Protein AF-A0A939WKW1-F1 (afdb_monomer_lite)

Foldseek 3Di:
DPDPPQACFDADPVRHGPGGSVRVVVVVVVVVVVVVVVVVVQQVQLVVLVVLLVLLVVVVVVCVVDPDDDALVNVCVVPVDDSVSNVLSVLLNVVCVVPVVVSSNDGSVRSSVVSVVVVVVPDPDDPDDPDDDDDDDQCQPPDDPDPVVQQVDQQLQNQDDDFWGWDQPLVQQWIWIDGVPDPTTGTDDGDPDDRDPDPVSSVVSVVVSSVVSNVVSVVVSVVVVVVVD

Sequence (229 aa):
MKEDQTLPAVYDAGGVQLLTGKQLKKIKELAEEIICTGEKMQKLMTSTAEKYFAIGAILLEAEKKSTETMTAAKYADLTGLPERMISTAKKIYSRFYSKPEELKRLTLKNAVKLVGKDDAESSGDDGRQPTPIRIAAPTVQEGWPDCAEEFSLPTKSGANLDSYRLHADRKSGNIYLLHKGFGTAFPVASLTVEQPKSPLMESAYSNLMDSVQKDLEGYYAAVEQESYV

Radius of gyration: 24.56 Å; chains: 1; bounding box: 56×48×69 Å

Secondary structure (DSSP, 8-state):
------PPPEE-TTS-EEE-HHHHHHHHHHHHHHHHHHHHHHHHHHHHHHHHHHHHHHHHHHHHH-SS---HHHHHHHH---HHHHHHHHHHHHHHTT-GGGGGG--HHHHHHHHHHHTTSS--------------SS---TT-S-HHHHHHSPPSS----SSEEEEEETTTTEEEEEETT-S--EEEEE--SPPP-SHHHHHHHHHHHHHHHHHHHHHHHHHHHHHT-

pLDDT: mean 70.38, std 15.83, range [27.33, 92.06]

Structure (mmCIF, N/CA/C/O backbone):
data_AF-A0A939WKW1-F1
#
_entry.id   AF-A0A939WKW1-F1
#
loop_
_atom_site.group_PDB
_atom_site.id
_atom_site.type_symbol
_atom_site.label_atom_id
_atom_site.label_alt_id
_atom_site.label_comp_id
_atom_site.label_asym_id
_atom_site.label_entity_id
_atom_site.label_seq_id
_atom_site.pdbx_PDB_ins_code
_atom_site.Cartn_x
_atom_site.Cartn_y
_atom_site.Cartn_z
_atom_site.occupancy
_atom_site.B_iso_or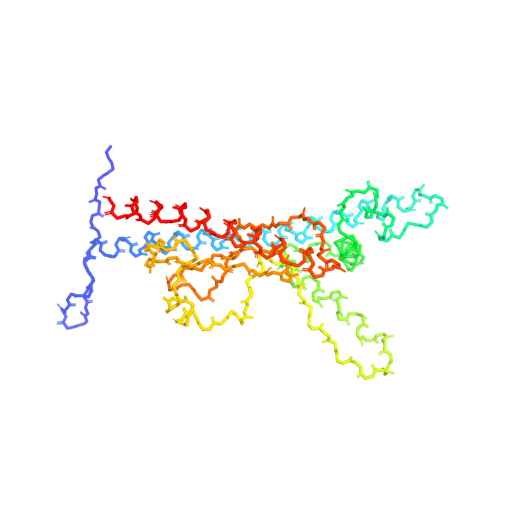_equiv
_atom_site.auth_seq_id
_atom_site.auth_comp_id
_atom_site.auth_asym_id
_atom_site.auth_atom_id
_atom_site.pdbx_PDB_model_num
ATOM 1 N N . MET A 1 1 ? 6.752 -1.064 40.793 1.00 37.03 1 MET A N 1
ATOM 2 C CA . MET A 1 1 ? 5.279 -1.023 40.898 1.00 37.03 1 MET A CA 1
ATOM 3 C C . MET A 1 1 ? 4.854 0.413 40.641 1.00 37.03 1 MET A C 1
ATOM 5 O O . MET A 1 1 ? 5.187 1.261 41.454 1.00 37.03 1 MET A O 1
ATOM 9 N N . LYS A 1 2 ? 4.264 0.723 39.479 1.00 40.75 2 LYS A N 1
ATOM 10 C CA . LYS A 1 2 ? 3.654 2.043 39.250 1.00 40.75 2 LYS A CA 1
ATOM 11 C C . LYS A 1 2 ? 2.226 1.959 39.778 1.00 40.75 2 LYS A C 1
ATOM 13 O O . LYS A 1 2 ? 1.506 1.051 39.377 1.00 40.75 2 LYS A O 1
ATOM 18 N N . GLU A 1 3 ? 1.880 2.828 40.721 1.00 42.03 3 GLU A N 1
ATOM 19 C CA . GLU A 1 3 ? 0.531 2.930 41.276 1.00 42.03 3 GLU A CA 1
ATOM 20 C C . GLU A 1 3 ? -0.487 3.091 40.145 1.00 42.03 3 GLU A C 1
ATOM 22 O O . GLU A 1 3 ? -0.310 3.912 39.241 1.00 42.03 3 GLU A O 1
ATOM 27 N N . ASP A 1 4 ? -1.539 2.278 40.189 1.00 47.78 4 ASP A N 1
ATOM 28 C CA . ASP A 1 4 ? -2.662 2.358 39.268 1.00 47.78 4 ASP A CA 1
ATOM 29 C C . ASP A 1 4 ? -3.476 3.609 39.633 1.00 47.78 4 ASP A C 1
ATOM 31 O O . ASP A 1 4 ? -4.426 3.557 40.411 1.00 47.78 4 ASP A O 1
ATOM 35 N N . GLN A 1 5 ? -3.033 4.775 39.151 1.00 55.47 5 GLN A N 1
ATOM 36 C CA . GLN A 1 5 ? -3.762 6.029 39.316 1.00 55.47 5 GLN A CA 1
ATOM 37 C C . GLN A 1 5 ? -5.074 5.931 38.535 1.00 55.47 5 GLN A C 1
ATOM 39 O O . GLN A 1 5 ? -5.139 6.168 37.327 1.00 55.47 5 GLN A O 1
ATOM 44 N N . THR A 1 6 ? -6.138 5.541 39.230 1.00 65.19 6 THR A N 1
ATOM 45 C CA . THR A 1 6 ? -7.498 5.558 38.702 1.00 65.19 6 THR A CA 1
ATOM 46 C C . THR A 1 6 ? -7.904 6.999 38.426 1.00 65.19 6 THR A C 1
ATOM 48 O O . THR A 1 6 ? -8.041 7.798 39.352 1.00 65.19 6 THR A O 1
ATOM 51 N N . LEU A 1 7 ? -8.091 7.332 37.147 1.00 73.69 7 LEU A N 1
ATOM 52 C CA . LEU A 1 7 ? -8.619 8.634 36.746 1.00 73.69 7 LEU A CA 1
ATOM 53 C C . LEU A 1 7 ? -10.025 8.845 37.334 1.00 73.69 7 LEU A C 1
ATOM 55 O O . LEU A 1 7 ? -10.766 7.873 37.501 1.00 73.69 7 LEU A O 1
ATOM 59 N N . PRO A 1 8 ? -10.424 10.090 37.640 1.00 79.12 8 PRO A N 1
ATOM 60 C CA . PRO A 1 8 ? -11.771 10.366 38.119 1.00 79.12 8 PRO A CA 1
ATOM 61 C C . PRO A 1 8 ? -12.808 10.051 37.034 1.00 79.12 8 PRO A C 1
ATOM 63 O O . PRO A 1 8 ? -12.564 10.242 35.840 1.00 79.12 8 PRO A O 1
ATOM 66 N N . ALA A 1 9 ? -13.970 9.554 37.458 1.00 76.31 9 ALA A N 1
ATOM 67 C CA . ALA A 1 9 ? -15.118 9.378 36.577 1.00 76.31 9 ALA A CA 1
ATOM 68 C C . ALA A 1 9 ? -15.598 10.732 36.027 1.00 76.31 9 ALA A C 1
ATOM 70 O O . ALA A 1 9 ? -15.497 11.757 36.702 1.00 76.31 9 ALA A O 1
ATOM 71 N N . VAL A 1 10 ? -16.121 10.725 34.803 1.00 76.44 10 VAL A N 1
ATOM 72 C CA . VAL A 1 10 ? -16.679 11.914 34.146 1.00 76.44 10 VAL A CA 1
ATOM 73 C C . VAL A 1 10 ? -18.182 11.923 34.358 1.00 76.44 10 VAL A C 1
ATOM 75 O O . VAL A 1 10 ? -18.838 10.911 34.108 1.00 76.44 10 VAL A O 1
ATOM 78 N N . TYR A 1 11 ? -18.712 13.068 34.775 1.00 75.94 11 TYR A N 1
ATOM 79 C CA . TYR A 1 11 ? -20.138 13.301 34.978 1.00 75.94 11 TYR A CA 1
ATOM 80 C C . TYR A 1 11 ? -20.613 14.438 34.075 1.00 75.94 11 TYR A C 1
ATOM 82 O O . TYR A 1 11 ? -19.828 15.325 33.730 1.00 75.94 11 TYR A O 1
ATOM 90 N N . ASP A 1 12 ? -21.881 14.409 33.685 1.00 72.69 12 ASP A N 1
ATO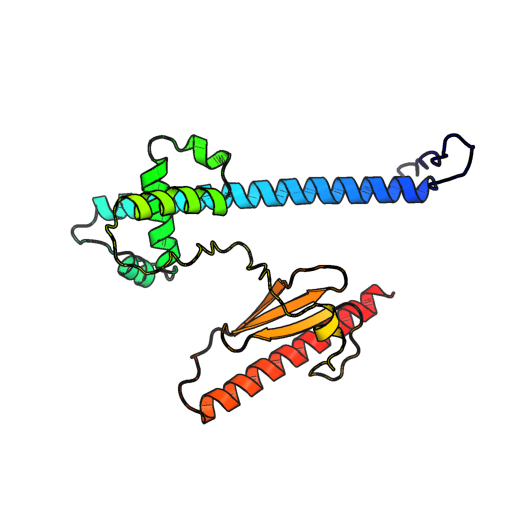M 91 C CA . ASP A 1 12 ? -22.520 15.545 33.028 1.00 72.69 12 ASP A CA 1
ATOM 92 C C . ASP A 1 12 ? -22.910 16.646 34.036 1.00 72.69 12 ASP A C 1
ATOM 94 O O . ASP A 1 12 ? -22.716 16.521 35.248 1.00 72.69 12 ASP A O 1
ATOM 98 N N . ALA A 1 13 ? -23.483 17.744 33.534 1.00 71.12 13 ALA A N 1
ATOM 99 C CA . ALA A 1 13 ? -23.946 18.856 34.368 1.00 71.12 13 ALA A CA 1
ATOM 100 C C . ALA A 1 13 ? -25.111 18.482 35.312 1.00 71.12 13 ALA A C 1
ATOM 102 O O . ALA A 1 13 ? -25.373 19.210 36.267 1.00 71.12 13 ALA A O 1
ATOM 103 N N . GLY A 1 14 ? -25.803 17.367 35.051 1.00 77.62 14 GLY A N 1
ATOM 104 C CA . GLY A 1 14 ? -26.876 16.819 35.881 1.00 77.62 14 GLY A CA 1
ATOM 105 C C . GLY A 1 14 ? -26.399 15.797 36.919 1.00 77.62 14 GLY A C 1
ATOM 106 O O . GLY A 1 14 ? -27.223 15.275 37.668 1.00 77.62 14 GLY A O 1
ATOM 107 N N . GLY A 1 15 ? -25.095 15.507 36.987 1.00 75.25 15 GLY A N 1
ATOM 108 C CA . GLY A 1 15 ? -24.522 14.524 37.908 1.00 75.25 15 GLY A CA 1
ATOM 109 C C . GLY A 1 15 ? -24.648 13.070 37.442 1.00 75.25 15 GLY A C 1
ATOM 110 O O . GLY A 1 15 ? -24.393 12.158 38.229 1.00 75.25 15 GLY A O 1
ATOM 111 N N . VAL A 1 16 ? -25.012 12.823 36.180 1.00 79.94 16 VAL A N 1
ATOM 112 C CA . VAL A 1 16 ? -25.050 11.478 35.590 1.00 79.94 16 VAL A CA 1
ATOM 113 C C . VAL A 1 16 ? -23.642 11.070 35.177 1.00 79.94 16 VAL A C 1
ATOM 115 O O . VAL A 1 16 ? -22.945 11.805 34.479 1.00 79.94 16 VAL A O 1
ATOM 118 N N . GLN A 1 17 ? -23.209 9.881 35.598 1.00 77.62 17 GLN A N 1
ATOM 119 C CA . GLN A 1 17 ? -21.896 9.354 35.243 1.00 77.62 17 GLN A CA 1
ATOM 120 C C . GLN A 1 17 ? -21.857 8.958 33.761 1.00 77.62 17 GLN A C 1
ATOM 122 O O . GLN A 1 17 ? -22.507 8.001 33.350 1.00 77.62 17 GLN A O 1
ATOM 127 N N . LEU A 1 18 ? -21.054 9.671 32.974 1.00 72.31 18 LEU A N 1
ATOM 128 C CA . LEU A 1 18 ? -20.858 9.417 31.547 1.00 72.31 18 LEU A CA 1
ATOM 129 C C . LEU A 1 18 ? -19.762 8.379 31.292 1.00 72.31 18 LEU A C 1
ATOM 131 O O . LEU A 1 18 ? -19.900 7.528 30.418 1.00 72.31 18 LEU A O 1
ATOM 135 N N . LEU A 1 19 ? -18.657 8.452 32.042 1.00 75.06 19 LEU A N 1
ATOM 136 C CA . LEU A 1 19 ? -17.518 7.544 31.894 1.00 75.06 19 LEU A CA 1
ATOM 137 C C . LEU A 1 19 ? -16.969 7.154 33.260 1.00 75.06 19 LEU A C 1
ATOM 139 O O . LEU A 1 19 ? -16.758 7.990 34.139 1.00 75.06 19 LEU A O 1
ATOM 143 N N . THR A 1 20 ? -16.667 5.875 33.436 1.00 79.50 20 THR A N 1
ATOM 144 C CA . THR A 1 20 ? -15.856 5.413 34.567 1.00 79.50 20 THR A CA 1
ATOM 145 C C . THR A 1 20 ? -14.406 5.870 34.416 1.00 79.50 20 THR A C 1
ATOM 147 O O . THR A 1 20 ? -13.910 6.073 33.308 1.00 79.50 20 THR A O 1
ATOM 150 N N . GLY A 1 21 ? -13.684 5.963 35.535 1.00 73.69 21 GLY A N 1
ATOM 151 C CA . GLY A 1 21 ? -12.246 6.241 35.532 1.00 73.69 21 GLY A CA 1
ATOM 152 C C . GLY A 1 21 ? -11.431 5.281 34.660 1.00 73.69 21 GLY A C 1
ATOM 153 O O . GLY A 1 21 ? -10.501 5.692 33.969 1.00 73.69 21 GLY A O 1
ATOM 154 N N . LYS A 1 22 ? -11.833 4.001 34.631 1.00 76.69 22 LYS A N 1
ATOM 155 C CA . LYS A 1 22 ? -11.235 2.966 33.773 1.00 76.69 22 LYS A CA 1
ATOM 156 C C . LYS A 1 22 ? -11.507 3.219 32.289 1.00 76.69 22 LYS A C 1
ATOM 158 O O . LYS A 1 22 ? -10.582 3.132 31.487 1.00 76.69 22 LYS A O 1
ATOM 163 N N . GLN A 1 23 ? -12.743 3.572 31.925 1.00 69.88 23 GLN A N 1
ATOM 164 C CA . GLN A 1 23 ? -13.090 3.926 30.543 1.00 69.88 23 GLN A CA 1
ATOM 165 C C . GLN A 1 23 ? -12.344 5.183 30.086 1.00 69.88 23 GLN A C 1
ATOM 167 O O . GLN A 1 23 ? -11.783 5.188 28.997 1.00 69.88 23 GLN A O 1
ATOM 172 N N . LEU A 1 24 ? -12.263 6.215 30.932 1.00 68.94 24 LEU A N 1
ATOM 173 C CA . LEU A 1 24 ? -11.516 7.435 30.621 1.00 68.94 24 LEU A CA 1
ATOM 174 C C . LEU A 1 24 ? -10.021 7.151 30.414 1.00 68.94 24 LEU A C 1
ATOM 176 O O . LEU A 1 24 ? -9.421 7.687 29.484 1.00 68.94 24 LEU A O 1
ATOM 180 N N . LYS A 1 25 ? -9.429 6.290 31.252 1.00 73.19 25 LYS A N 1
ATOM 181 C CA . LYS A 1 25 ? -8.031 5.859 31.113 1.00 73.19 25 LYS A CA 1
ATOM 182 C C . LYS A 1 25 ? -7.814 5.150 29.780 1.00 73.19 25 LYS A C 1
ATOM 184 O O . LYS A 1 25 ? -6.947 5.563 29.017 1.00 73.19 25 LYS A O 1
ATOM 189 N N . LYS A 1 26 ? -8.671 4.180 29.449 1.00 78.12 26 LYS A N 1
ATOM 190 C CA . LYS A 1 26 ? -8.563 3.435 28.192 1.00 78.12 26 LYS A CA 1
ATOM 191 C C . LYS A 1 26 ? -8.751 4.322 26.958 1.00 78.12 26 LYS A C 1
ATOM 193 O O . LYS A 1 26 ? -8.025 4.160 25.986 1.00 78.12 26 LYS A O 1
ATOM 198 N N . ILE A 1 27 ? -9.681 5.281 26.996 1.00 72.12 27 ILE A N 1
ATOM 199 C CA . ILE A 1 27 ? -9.886 6.246 25.901 1.00 72.12 27 ILE A CA 1
ATOM 200 C C . ILE A 1 27 ? -8.637 7.105 25.687 1.00 72.12 27 ILE A C 1
ATOM 202 O O . ILE A 1 27 ? -8.241 7.318 24.545 1.00 72.12 27 ILE A O 1
ATOM 206 N N . LYS A 1 28 ? -8.002 7.586 26.764 1.00 74.88 28 LYS A N 1
ATOM 207 C CA . LYS A 1 28 ? -6.772 8.384 26.659 1.00 74.88 28 LYS A CA 1
ATOM 208 C C . LYS A 1 28 ? -5.605 7.576 26.102 1.00 74.88 28 LYS A C 1
ATOM 210 O O . LYS A 1 28 ? -4.940 8.060 25.196 1.00 74.88 28 LYS A O 1
ATOM 215 N N . GLU A 1 29 ? -5.412 6.349 26.581 1.00 77.94 29 GLU A N 1
ATOM 216 C CA . GLU A 1 29 ? -4.389 5.434 26.056 1.00 77.94 29 GLU A CA 1
ATOM 217 C C . GLU A 1 29 ? -4.589 5.186 24.551 1.00 77.94 29 GLU A C 1
ATOM 219 O O . GLU A 1 29 ? -3.665 5.371 23.762 1.00 77.94 29 GLU A O 1
ATOM 224 N N . LEU A 1 30 ? -5.819 4.872 24.127 1.00 69.88 30 LEU A N 1
ATOM 225 C CA . LEU A 1 30 ? -6.144 4.677 22.709 1.00 69.88 30 LEU A CA 1
ATOM 226 C C . LEU A 1 30 ? -5.936 5.956 21.879 1.00 69.88 30 LEU A C 1
ATOM 228 O O . LEU A 1 30 ? -5.448 5.891 20.754 1.00 69.88 30 LEU A O 1
ATOM 232 N N . ALA A 1 31 ? -6.280 7.129 22.416 1.00 62.06 31 ALA A N 1
ATOM 233 C CA . ALA A 1 31 ? -6.061 8.401 21.731 1.00 62.06 31 ALA A CA 1
ATOM 234 C C . ALA A 1 31 ? -4.564 8.710 21.549 1.00 62.06 31 ALA A C 1
ATOM 236 O O . ALA A 1 31 ? -4.156 9.154 20.476 1.00 62.06 31 ALA A O 1
ATOM 237 N N . GLU A 1 32 ? -3.737 8.442 22.563 1.00 72.62 32 GLU A N 1
ATOM 238 C CA . GLU A 1 32 ? -2.279 8.581 22.481 1.00 72.62 32 GLU A CA 1
ATOM 239 C C . GLU A 1 32 ? -1.676 7.622 21.443 1.00 72.62 32 GLU A C 1
ATOM 241 O O . GLU A 1 32 ? -0.830 8.030 20.641 1.00 72.62 32 GLU A O 1
ATOM 246 N N . GLU A 1 33 ? -2.153 6.375 21.391 1.00 69.19 33 GLU A N 1
ATOM 247 C CA . GLU A 1 33 ? -1.755 5.395 20.374 1.00 69.19 33 GLU A CA 1
ATOM 248 C C . GLU A 1 33 ? -2.110 5.862 18.953 1.00 69.19 33 GLU A C 1
ATOM 250 O O . GLU A 1 33 ? -1.272 5.776 18.046 1.00 69.19 33 GLU A O 1
ATOM 255 N N . ILE A 1 34 ? -3.313 6.414 18.757 1.00 70.50 34 ILE A N 1
ATOM 256 C CA . ILE A 1 34 ? -3.761 6.968 17.470 1.00 70.50 34 ILE A CA 1
ATOM 257 C C . ILE A 1 34 ? -2.871 8.139 17.045 1.00 70.50 34 ILE A C 1
ATOM 259 O O . ILE A 1 34 ? -2.396 8.162 15.907 1.00 70.50 34 ILE A O 1
ATOM 263 N N . ILE A 1 35 ? -2.608 9.092 17.944 1.00 67.44 35 ILE A N 1
ATOM 264 C CA . ILE A 1 35 ? -1.766 10.263 17.656 1.00 67.44 35 ILE A CA 1
ATOM 265 C C . ILE A 1 35 ? -0.350 9.817 17.275 1.00 67.44 35 ILE A C 1
ATOM 267 O O . ILE A 1 35 ? 0.164 10.208 16.225 1.00 67.44 35 ILE A O 1
ATOM 271 N N . CYS A 1 36 ? 0.258 8.935 18.072 1.00 67.31 36 CYS A N 1
ATOM 272 C CA . CYS A 1 36 ? 1.602 8.412 17.824 1.00 67.31 36 CYS A CA 1
ATOM 273 C C . CYS A 1 36 ? 1.690 7.665 16.483 1.00 67.31 36 CYS A C 1
ATOM 275 O O . CYS A 1 36 ? 2.656 7.818 15.728 1.00 67.31 36 CYS A O 1
ATOM 277 N N . THR A 1 37 ? 0.666 6.878 16.150 1.00 65.62 37 THR A N 1
ATOM 278 C CA . THR A 1 37 ? 0.586 6.162 14.870 1.00 65.62 37 THR A CA 1
ATOM 279 C C . THR A 1 37 ? 0.437 7.131 13.699 1.00 65.62 37 THR A C 1
ATOM 281 O O . THR A 1 37 ? 1.149 6.998 12.700 1.00 65.62 37 THR A O 1
ATOM 284 N N . GLY A 1 38 ? -0.412 8.152 13.839 1.00 56.19 38 GLY A N 1
ATOM 285 C CA . GLY A 1 38 ? -0.591 9.205 12.842 1.00 56.19 38 GLY A CA 1
ATOM 286 C C . GLY A 1 38 ? 0.704 9.967 12.552 1.00 56.19 38 GLY A C 1
ATOM 287 O O . GLY A 1 38 ? 1.072 10.145 11.390 1.00 56.19 38 GLY A O 1
ATOM 288 N N . GLU A 1 39 ? 1.457 10.341 13.587 1.00 66.88 39 GLU A N 1
ATOM 289 C CA . GLU A 1 39 ? 2.758 11.003 13.432 1.00 66.88 39 GLU A CA 1
ATOM 290 C C . GLU A 1 39 ? 3.796 10.112 12.738 1.00 66.88 39 GLU A C 1
ATOM 292 O O . GLU A 1 39 ? 4.538 10.580 11.867 1.00 66.88 39 GLU A O 1
ATOM 297 N N . LYS A 1 40 ? 3.849 8.819 13.089 1.00 68.75 40 LYS A N 1
ATOM 298 C CA . LYS A 1 40 ? 4.732 7.842 12.432 1.00 68.75 40 LYS A CA 1
ATOM 299 C C . LYS A 1 40 ? 4.381 7.683 10.956 1.00 68.75 40 LYS A C 1
ATOM 301 O O . LYS A 1 40 ? 5.283 7.737 10.121 1.00 68.75 40 LYS A O 1
ATOM 306 N N . MET A 1 41 ? 3.095 7.545 10.622 1.00 64.31 41 MET A N 1
ATOM 307 C CA . MET A 1 41 ? 2.626 7.489 9.234 1.00 64.31 41 MET A CA 1
ATOM 308 C C . MET A 1 41 ? 2.999 8.756 8.469 1.00 64.31 41 MET A C 1
ATOM 310 O O . MET A 1 41 ? 3.534 8.663 7.366 1.00 64.31 41 MET A O 1
ATOM 314 N N . GLN A 1 42 ? 2.775 9.932 9.055 1.00 63.97 42 GLN A N 1
ATOM 315 C CA . GLN A 1 42 ? 3.113 11.200 8.418 1.00 63.97 42 GLN A CA 1
ATOM 316 C C . GLN A 1 42 ? 4.614 11.301 8.128 1.00 63.97 42 GLN A C 1
ATOM 318 O O . GLN A 1 42 ? 4.986 11.619 7.000 1.00 63.97 42 GLN A O 1
ATOM 323 N N . LYS A 1 43 ? 5.474 10.950 9.096 1.00 72.19 43 LYS A N 1
ATOM 324 C CA . LYS A 1 43 ? 6.936 10.897 8.906 1.00 72.19 43 LYS A CA 1
ATOM 325 C C . LYS A 1 43 ? 7.349 9.896 7.828 1.00 72.19 43 LYS A C 1
ATOM 327 O O . LYS A 1 43 ? 8.239 10.184 7.033 1.00 72.19 43 LYS A O 1
ATOM 332 N N . LEU A 1 44 ? 6.712 8.726 7.779 1.00 70.75 44 LEU A N 1
ATOM 333 C CA . LEU A 1 44 ? 6.995 7.714 6.760 1.00 70.75 44 LEU A CA 1
ATOM 334 C C . LEU A 1 44 ? 6.618 8.223 5.358 1.00 70.75 44 LEU A C 1
ATOM 336 O O . LEU A 1 44 ? 7.377 8.063 4.401 1.00 70.75 44 LEU A O 1
ATOM 340 N N . MET A 1 45 ? 5.461 8.882 5.242 1.00 64.19 45 MET A N 1
ATOM 341 C CA . MET A 1 45 ? 4.952 9.436 3.986 1.00 64.19 45 MET A CA 1
ATOM 342 C C . MET A 1 45 ? 5.789 10.610 3.467 1.00 64.19 45 MET A C 1
ATOM 344 O O . MET A 1 45 ? 5.992 10.701 2.253 1.00 64.19 45 MET A O 1
ATOM 348 N N . THR A 1 46 ? 6.280 11.492 4.345 1.00 69.12 46 THR A N 1
ATOM 349 C CA . THR A 1 46 ? 7.184 12.590 3.959 1.00 69.12 46 THR A CA 1
ATOM 350 C C . THR A 1 46 ? 8.580 12.068 3.621 1.00 69.12 46 THR A C 1
ATOM 352 O O . THR A 1 46 ? 9.107 12.388 2.557 1.00 69.12 46 THR A O 1
ATOM 355 N N . SER A 1 47 ? 9.127 11.146 4.422 1.00 77.50 47 SER A N 1
ATOM 356 C CA . SER A 1 47 ? 10.416 10.491 4.139 1.00 77.50 47 SER A CA 1
ATOM 357 C C . SER A 1 47 ? 10.416 9.744 2.800 1.00 77.50 47 SER A C 1
ATOM 359 O O . SER A 1 47 ? 11.430 9.672 2.108 1.00 77.50 47 SER A O 1
ATOM 361 N N . THR A 1 48 ? 9.269 9.210 2.377 1.00 74.25 48 THR A N 1
ATOM 362 C CA . THR A 1 48 ? 9.160 8.541 1.074 1.00 74.25 48 THR A CA 1
ATOM 363 C C . THR A 1 48 ? 9.388 9.515 -0.088 1.00 74.25 48 THR A C 1
ATOM 365 O O . THR A 1 48 ? 10.072 9.158 -1.046 1.00 74.25 48 THR A O 1
ATOM 368 N N . ALA A 1 49 ? 8.887 10.752 -0.012 1.00 74.31 49 ALA A N 1
ATOM 369 C CA . ALA A 1 49 ? 9.127 11.761 -1.048 1.00 74.31 49 ALA A CA 1
ATOM 370 C C . ALA A 1 49 ? 10.617 12.142 -1.140 1.00 74.31 49 ALA A C 1
ATOM 372 O O . ALA A 1 49 ? 11.163 12.259 -2.238 1.00 74.31 49 ALA A O 1
ATOM 373 N N . GLU A 1 50 ? 11.293 12.248 0.005 1.00 78.62 50 GLU A N 1
ATOM 374 C CA . GLU A 1 50 ? 12.738 12.501 0.087 1.00 78.62 50 GLU A CA 1
ATOM 375 C C . GLU A 1 50 ? 13.558 11.361 -0.533 1.00 78.62 50 GLU A C 1
ATOM 377 O O . GLU A 1 50 ? 14.524 11.608 -1.254 1.00 78.62 50 GLU A O 1
ATOM 382 N N . LYS A 1 51 ? 13.147 10.103 -0.329 1.00 83.44 51 LYS A N 1
ATOM 383 C CA . LYS A 1 51 ? 13.792 8.942 -0.966 1.00 83.44 51 LYS A CA 1
ATOM 384 C C . LYS A 1 51 ? 13.655 8.978 -2.488 1.00 83.44 51 LYS A C 1
ATOM 386 O O . LYS A 1 51 ? 14.633 8.732 -3.186 1.00 83.44 51 LYS A O 1
ATOM 391 N N . TYR A 1 52 ? 12.478 9.329 -3.011 1.00 81.81 52 TYR A N 1
ATOM 392 C CA . TYR A 1 52 ? 12.288 9.525 -4.454 1.00 81.81 52 TYR A CA 1
ATOM 393 C C . TYR A 1 52 ? 13.175 10.650 -5.002 1.00 81.81 52 TYR A C 1
ATOM 395 O O . TYR A 1 52 ? 13.765 10.497 -6.069 1.00 81.81 52 TYR A O 1
ATOM 403 N N . PHE A 1 53 ? 13.307 11.752 -4.263 1.00 80.44 53 PHE A N 1
ATOM 404 C CA . PHE A 1 53 ? 14.211 12.842 -4.619 1.00 80.44 53 PHE A CA 1
ATOM 405 C C . PHE A 1 53 ? 15.677 12.380 -4.664 1.00 80.44 53 PHE A C 1
ATOM 407 O O . PHE A 1 53 ? 16.369 12.644 -5.645 1.00 80.44 53 PHE A O 1
ATOM 414 N N . ALA A 1 54 ? 16.136 11.630 -3.658 1.00 79.38 54 ALA A N 1
ATOM 415 C CA . ALA A 1 54 ? 17.493 11.085 -3.614 1.00 79.38 54 ALA A CA 1
ATOM 416 C C . ALA A 1 54 ? 17.773 10.110 -4.771 1.00 79.38 54 ALA A C 1
ATOM 418 O O . ALA A 1 54 ? 18.822 10.192 -5.406 1.00 79.38 54 ALA A O 1
ATOM 419 N N . ILE A 1 55 ? 16.817 9.232 -5.097 1.00 81.06 55 ILE A N 1
ATOM 420 C CA . ILE A 1 55 ? 16.917 8.337 -6.260 1.00 81.06 55 ILE A CA 1
ATOM 421 C C . ILE A 1 55 ? 17.048 9.158 -7.549 1.00 81.06 55 ILE A C 1
ATOM 423 O O . ILE A 1 55 ? 17.930 8.886 -8.358 1.00 81.06 55 ILE A O 1
ATOM 427 N N . GLY A 1 56 ? 16.223 10.194 -7.730 1.00 75.25 56 GLY A N 1
ATOM 428 C CA . GLY A 1 56 ? 16.300 11.075 -8.898 1.00 75.25 56 GLY A CA 1
ATOM 429 C C . GLY A 1 56 ? 17.649 11.790 -9.028 1.00 75.25 56 GLY A C 1
ATOM 430 O O . GLY A 1 56 ? 18.175 11.889 -10.136 1.00 75.25 56 GLY A O 1
ATOM 431 N N . ALA A 1 57 ? 18.236 12.215 -7.905 1.00 74.75 57 ALA A N 1
ATOM 432 C CA . ALA A 1 57 ? 19.569 12.815 -7.861 1.00 74.75 57 ALA A CA 1
ATOM 433 C C . ALA A 1 57 ? 20.642 11.858 -8.395 1.00 74.75 57 ALA A C 1
ATOM 435 O O . ALA A 1 57 ? 21.410 12.221 -9.285 1.00 74.75 57 ALA A O 1
ATOM 436 N N . ILE A 1 58 ? 20.643 10.619 -7.889 1.00 82.88 58 ILE A N 1
ATOM 437 C CA . ILE A 1 58 ? 21.593 9.568 -8.275 1.00 82.88 58 ILE A CA 1
ATOM 438 C C . ILE A 1 58 ? 21.458 9.240 -9.766 1.00 82.88 58 ILE A C 1
ATOM 440 O O . ILE A 1 58 ? 22.461 9.150 -10.472 1.00 82.88 58 ILE A O 1
ATOM 444 N N . LEU A 1 59 ? 20.224 9.098 -10.263 1.00 78.25 59 LEU A N 1
ATOM 445 C CA . LEU A 1 59 ? 19.954 8.792 -11.671 1.00 78.25 59 LEU A CA 1
ATOM 446 C C . LEU A 1 59 ? 20.470 9.895 -12.603 1.00 78.25 59 LEU A C 1
ATOM 448 O O . LEU A 1 59 ? 21.156 9.611 -13.580 1.00 78.25 59 LEU A O 1
ATOM 452 N N . LEU A 1 60 ? 20.198 11.163 -12.284 1.00 76.69 60 LEU A N 1
ATOM 453 C CA . LEU A 1 60 ? 20.645 12.287 -13.109 1.00 76.69 60 LEU A CA 1
ATOM 454 C C . LEU A 1 60 ? 22.157 12.529 -13.018 1.00 76.69 60 LEU A C 1
ATOM 456 O O . LEU A 1 60 ? 22.764 13.001 -13.978 1.00 76.69 60 LEU A O 1
ATOM 460 N N . GLU A 1 61 ? 22.790 12.204 -11.892 1.00 73.75 61 GLU A N 1
ATOM 461 C CA . GLU A 1 61 ? 24.250 12.217 -11.790 1.00 73.75 61 GLU A CA 1
ATOM 462 C C . GLU A 1 61 ? 24.887 11.104 -12.635 1.00 73.75 61 GLU A C 1
ATOM 464 O O . GLU A 1 61 ? 25.888 11.346 -13.314 1.00 73.75 61 GLU A O 1
ATOM 469 N N . ALA A 1 62 ? 24.291 9.909 -12.642 1.00 72.31 62 ALA A N 1
ATOM 470 C CA . ALA A 1 62 ? 24.719 8.811 -13.503 1.00 72.31 62 ALA A CA 1
ATOM 471 C C . ALA A 1 62 ? 24.554 9.160 -14.994 1.00 72.31 62 ALA A C 1
ATOM 473 O O . ALA A 1 62 ? 25.457 8.888 -15.781 1.00 72.31 62 ALA A O 1
ATOM 474 N N . GLU A 1 63 ? 23.468 9.842 -15.374 1.00 76.31 63 GLU A N 1
ATOM 475 C CA . GLU A 1 63 ? 23.257 10.353 -16.738 1.00 76.31 63 GLU A CA 1
ATOM 476 C C . GLU A 1 63 ? 24.348 11.328 -17.181 1.00 76.31 63 GLU A C 1
ATOM 478 O O . GLU A 1 63 ? 24.841 11.217 -18.298 1.00 76.31 63 GLU A O 1
ATOM 483 N N . LYS A 1 64 ? 24.783 12.244 -16.307 1.00 73.69 64 LYS A N 1
ATOM 484 C CA . LYS A 1 64 ? 25.862 13.199 -16.626 1.00 73.69 64 LYS A CA 1
ATOM 485 C C . LYS A 1 64 ? 27.209 12.529 -16.902 1.00 73.69 64 LYS A C 1
ATOM 487 O O . LYS A 1 64 ? 28.044 13.115 -17.584 1.00 73.69 64 LYS A O 1
ATOM 492 N N . LYS A 1 65 ? 27.443 11.347 -16.326 1.00 73.69 65 LYS A N 1
ATOM 493 C CA . LYS A 1 65 ? 28.681 10.567 -16.493 1.00 73.69 65 LYS A CA 1
ATOM 494 C C . LYS A 1 65 ? 28.583 9.558 -17.641 1.00 73.69 65 LYS A C 1
ATOM 496 O O . LYS A 1 65 ? 29.603 9.002 -18.040 1.00 73.69 65 LYS A O 1
ATOM 501 N N . SER A 1 66 ? 27.377 9.312 -18.148 1.00 72.62 66 SER A N 1
ATOM 502 C CA . SER A 1 66 ? 27.121 8.375 -19.235 1.00 72.62 66 SER A CA 1
ATOM 503 C C . SER A 1 66 ? 27.384 9.027 -20.592 1.00 72.62 66 SER A C 1
ATOM 505 O O . SER A 1 66 ? 27.007 10.171 -20.834 1.00 72.62 66 SER A O 1
ATOM 507 N N . THR A 1 67 ? 27.995 8.277 -21.507 1.00 68.94 67 THR A N 1
ATOM 508 C CA . THR A 1 67 ? 28.095 8.643 -22.930 1.00 68.94 67 THR A CA 1
ATOM 509 C C . THR A 1 67 ? 26.836 8.270 -23.717 1.00 68.94 67 THR A C 1
ATOM 511 O O . THR A 1 67 ? 26.670 8.700 -24.856 1.00 68.94 67 THR A O 1
ATOM 514 N N . GLU A 1 68 ? 25.941 7.487 -23.113 1.00 73.69 68 GLU A N 1
ATOM 515 C CA . GLU A 1 68 ? 24.704 7.001 -23.712 1.00 73.69 68 GLU A CA 1
ATOM 516 C C . GLU A 1 68 ? 23.476 7.627 -23.038 1.00 73.69 68 GLU A C 1
ATOM 518 O O . GLU A 1 68 ? 23.437 7.811 -21.817 1.00 73.69 68 GLU A O 1
ATOM 523 N N . THR A 1 69 ? 22.437 7.918 -23.826 1.00 72.94 69 THR A N 1
ATOM 524 C CA . THR A 1 69 ? 21.146 8.372 -23.301 1.00 72.94 69 THR A CA 1
ATOM 525 C C . THR A 1 69 ? 20.480 7.262 -22.486 1.00 72.94 69 THR A C 1
ATOM 527 O O . THR A 1 69 ? 20.079 6.219 -23.021 1.00 72.94 69 THR A O 1
ATOM 530 N N . MET A 1 70 ? 20.326 7.513 -21.185 1.00 72.38 70 MET A N 1
ATOM 531 C CA . MET A 1 70 ? 19.667 6.598 -20.260 1.00 72.38 70 MET A CA 1
ATOM 532 C C . MET A 1 70 ? 18.169 6.901 -20.179 1.00 72.38 70 MET A C 1
ATOM 534 O O . MET A 1 70 ? 17.744 7.983 -19.768 1.00 72.38 70 MET A O 1
ATOM 538 N N . THR A 1 71 ? 17.354 5.930 -20.586 1.00 76.69 71 THR A N 1
ATOM 539 C CA . THR A 1 71 ? 15.893 5.992 -20.474 1.00 76.69 71 THR A CA 1
ATOM 540 C C . THR A 1 71 ? 15.427 5.357 -19.167 1.00 76.69 71 THR A C 1
ATOM 542 O O . THR A 1 71 ? 16.166 4.616 -18.516 1.00 76.69 71 THR A O 1
ATOM 545 N N . ALA A 1 72 ? 14.180 5.629 -18.777 1.00 69.69 72 ALA A N 1
ATOM 546 C CA . ALA A 1 72 ? 13.602 5.009 -17.591 1.00 69.69 72 ALA A CA 1
ATOM 547 C C . ALA A 1 72 ? 13.526 3.474 -17.731 1.00 69.69 72 ALA A C 1
ATOM 549 O O . ALA A 1 72 ? 13.848 2.779 -16.773 1.00 69.69 72 ALA A O 1
ATOM 550 N N . ALA A 1 73 ? 13.213 2.961 -18.927 1.00 70.38 73 ALA A N 1
ATOM 551 C CA . ALA A 1 73 ? 13.273 1.535 -19.252 1.00 70.38 73 ALA A CA 1
ATOM 552 C C . ALA A 1 73 ? 14.673 0.928 -19.040 1.00 70.38 73 ALA A C 1
ATOM 554 O O . ALA A 1 73 ? 14.804 -0.068 -18.340 1.00 70.38 73 ALA A O 1
ATOM 555 N N . LYS A 1 74 ? 15.745 1.575 -19.526 1.00 71.69 74 LYS A N 1
ATOM 556 C CA . LYS A 1 74 ? 17.119 1.074 -19.315 1.00 71.69 74 LYS A CA 1
ATOM 557 C C . LYS A 1 74 ? 17.502 1.022 -17.838 1.00 71.69 74 LYS A C 1
ATOM 559 O O . LYS A 1 74 ? 18.139 0.076 -17.390 1.00 71.69 74 LYS A O 1
ATOM 564 N N . TYR A 1 75 ? 17.115 2.033 -17.062 1.00 75.25 75 TYR A N 1
ATOM 565 C CA . TYR A 1 75 ? 17.321 1.990 -15.617 1.00 75.25 75 TYR A CA 1
ATOM 566 C C . TYR A 1 75 ? 16.483 0.907 -14.940 1.00 75.25 75 TYR A C 1
ATOM 568 O O . TYR A 1 75 ? 16.955 0.316 -13.971 1.00 75.25 75 TYR A O 1
ATOM 576 N N . ALA A 1 76 ? 15.275 0.633 -15.433 1.00 70.25 76 ALA A N 1
ATOM 577 C CA . ALA A 1 76 ? 14.431 -0.433 -14.907 1.00 70.25 76 ALA A CA 1
ATOM 578 C C . ALA A 1 76 ? 15.098 -1.795 -15.117 1.00 70.25 76 ALA A C 1
ATOM 580 O O . ALA A 1 76 ? 15.235 -2.555 -14.160 1.00 70.25 76 ALA A O 1
ATOM 581 N N . ASP A 1 77 ? 15.626 -2.035 -16.317 1.00 71.69 77 ASP A N 1
ATOM 582 C CA . ASP A 1 77 ? 16.346 -3.263 -16.661 1.00 71.69 77 ASP A CA 1
ATOM 583 C C . ASP A 1 77 ? 17.617 -3.450 -15.815 1.00 71.69 77 ASP A C 1
ATOM 585 O O . ASP A 1 77 ? 17.915 -4.555 -15.368 1.00 71.69 77 ASP A O 1
ATOM 589 N N . LEU A 1 78 ? 18.359 -2.369 -15.544 1.00 75.19 78 LEU A N 1
ATOM 590 C CA . LEU A 1 78 ? 19.611 -2.424 -14.777 1.00 75.19 78 LEU A CA 1
ATOM 591 C C . LEU A 1 78 ? 19.414 -2.546 -13.261 1.00 75.19 78 LEU A C 1
ATOM 593 O O . LEU A 1 78 ? 20.265 -3.108 -12.576 1.00 75.19 78 LEU A O 1
ATOM 597 N N . THR A 1 79 ? 18.343 -1.966 -12.719 1.00 74.06 79 THR A N 1
ATOM 598 C CA . THR A 1 79 ? 18.135 -1.862 -11.261 1.00 74.06 79 THR A CA 1
ATOM 599 C C . THR A 1 79 ? 17.058 -2.804 -10.731 1.00 74.06 79 THR A C 1
ATOM 601 O O . THR A 1 79 ? 16.935 -2.959 -9.517 1.00 74.06 79 THR A O 1
ATOM 604 N N . GLY A 1 80 ? 16.253 -3.401 -11.615 1.00 70.00 80 GLY A N 1
ATOM 605 C CA . GLY A 1 80 ? 15.057 -4.163 -11.251 1.00 70.00 80 GLY A CA 1
ATOM 606 C C . GLY A 1 80 ? 13.921 -3.300 -10.686 1.00 70.00 80 GLY A C 1
ATOM 607 O O . GLY A 1 80 ? 12.924 -3.837 -10.204 1.00 70.00 80 GLY A O 1
ATOM 608 N N . LEU A 1 81 ? 14.054 -1.968 -10.706 1.00 70.56 81 LEU A N 1
ATOM 609 C CA . LEU A 1 81 ? 13.023 -1.051 -10.224 1.00 70.56 81 LEU A CA 1
ATOM 610 C C . LEU A 1 81 ? 11.962 -0.793 -11.305 1.00 70.56 81 LEU A C 1
ATOM 612 O O . LEU A 1 81 ? 12.290 -0.741 -12.488 1.00 70.56 81 LEU A O 1
ATOM 616 N N . PRO A 1 82 ? 10.695 -0.530 -10.936 1.00 74.69 82 PRO A N 1
ATOM 617 C CA . PRO A 1 82 ? 9.667 -0.191 -11.914 1.00 74.69 82 PRO A CA 1
ATOM 618 C C . PRO A 1 82 ? 10.000 1.094 -12.686 1.00 74.69 82 PRO A C 1
ATOM 620 O O . PRO A 1 82 ? 10.305 2.129 -12.090 1.00 74.69 82 PRO A O 1
ATOM 623 N N . GLU A 1 83 ? 9.815 1.085 -14.006 1.00 70.06 83 GLU A N 1
ATOM 624 C CA . GLU A 1 83 ? 10.056 2.251 -14.872 1.00 70.06 83 GLU A CA 1
ATOM 625 C C . GLU A 1 83 ? 9.301 3.506 -14.398 1.00 70.06 83 GLU A C 1
ATOM 627 O O . GLU A 1 83 ? 9.831 4.620 -14.374 1.00 70.06 83 GLU A O 1
ATOM 632 N N . ARG A 1 84 ? 8.062 3.324 -13.930 1.00 72.75 84 ARG A N 1
ATOM 633 C CA . ARG A 1 84 ? 7.244 4.409 -13.379 1.00 72.75 84 ARG A CA 1
ATOM 634 C C . ARG A 1 84 ? 7.870 5.039 -12.134 1.00 72.75 84 ARG A C 1
ATOM 636 O O . ARG A 1 84 ? 7.758 6.251 -11.957 1.00 72.75 84 ARG A O 1
ATOM 643 N N . MET A 1 85 ? 8.525 4.249 -11.284 1.00 77.81 85 MET A N 1
ATOM 644 C CA . MET A 1 85 ? 9.214 4.743 -10.090 1.00 77.81 85 MET A CA 1
ATOM 645 C C . MET A 1 85 ? 10.429 5.583 -10.485 1.00 77.81 85 MET A C 1
ATOM 647 O O . MET A 1 85 ? 10.596 6.685 -9.967 1.00 77.81 85 MET A O 1
ATOM 651 N N . ILE A 1 86 ? 11.206 5.117 -11.463 1.00 69.00 86 ILE A N 1
ATOM 652 C CA . ILE A 1 86 ? 12.362 5.831 -12.021 1.00 69.00 86 ILE A CA 1
ATOM 653 C C . ILE A 1 86 ? 11.931 7.162 -12.650 1.00 69.00 86 ILE A C 1
ATOM 655 O O . ILE A 1 86 ? 12.480 8.214 -12.322 1.00 69.00 86 ILE A O 1
ATOM 659 N N . SER A 1 87 ? 10.897 7.142 -13.494 1.00 77.25 87 SER A N 1
ATOM 660 C CA . SER A 1 87 ? 10.323 8.348 -14.104 1.00 77.25 87 SER A CA 1
ATOM 661 C C . SER A 1 87 ? 9.833 9.341 -13.044 1.00 77.25 87 SER A C 1
ATOM 663 O O . SER A 1 87 ? 10.160 10.527 -13.090 1.00 77.25 87 SER A O 1
ATOM 665 N N . THR A 1 88 ? 9.121 8.846 -12.028 1.00 76.69 88 THR A N 1
ATOM 666 C CA . THR A 1 88 ? 8.624 9.666 -10.913 1.00 76.69 88 THR A CA 1
ATOM 667 C C . THR A 1 88 ? 9.765 10.278 -10.098 1.00 76.69 88 THR A C 1
ATOM 669 O O . THR A 1 88 ? 9.704 11.456 -9.754 1.00 76.69 88 THR A O 1
ATOM 672 N N . ALA A 1 89 ? 10.824 9.516 -9.820 1.00 76.38 89 ALA A N 1
ATOM 673 C CA . ALA A 1 89 ? 11.994 9.980 -9.078 1.00 76.38 89 ALA A CA 1
ATOM 674 C C . ALA A 1 89 ? 12.734 11.099 -9.822 1.00 76.38 89 ALA A C 1
ATOM 676 O O . ALA A 1 89 ? 13.007 12.149 -9.239 1.00 76.38 89 ALA A O 1
ATOM 677 N N . LYS A 1 90 ? 12.975 10.921 -11.128 1.00 75.38 90 LYS A N 1
ATOM 678 C CA . LYS A 1 90 ? 13.570 11.957 -11.988 1.00 75.38 90 LYS A CA 1
ATOM 679 C C . LYS A 1 90 ? 12.724 13.232 -11.989 1.00 75.38 90 LYS A C 1
ATOM 681 O O . LYS A 1 90 ? 13.246 14.313 -11.745 1.00 75.38 90 LYS A O 1
ATOM 686 N N . LYS A 1 91 ? 11.409 13.093 -12.181 1.00 81.06 91 LYS A N 1
ATOM 687 C CA . LYS A 1 91 ? 10.432 14.194 -12.176 1.00 81.06 91 LYS A CA 1
ATOM 688 C C . LYS A 1 91 ? 10.419 14.974 -10.855 1.00 81.06 91 LYS A C 1
ATOM 690 O O . LYS A 1 91 ? 10.508 16.201 -10.864 1.00 81.06 91 LYS A O 1
ATOM 695 N N . ILE A 1 92 ? 10.351 14.272 -9.721 1.00 76.12 92 ILE A N 1
ATOM 696 C CA . ILE A 1 92 ? 10.408 14.886 -8.386 1.00 76.12 92 ILE A CA 1
ATOM 697 C C . ILE A 1 92 ? 11.728 15.637 -8.203 1.00 76.12 92 ILE A C 1
ATOM 699 O O . ILE A 1 92 ? 11.716 16.798 -7.799 1.00 76.12 92 ILE A O 1
ATOM 703 N N . TYR A 1 93 ? 12.861 15.022 -8.539 1.00 78.00 93 TYR A N 1
ATOM 704 C CA . TYR A 1 93 ? 14.148 15.694 -8.410 1.00 78.00 93 TYR A CA 1
ATOM 705 C C . TYR A 1 93 ? 14.233 16.950 -9.280 1.00 78.00 93 TYR A C 1
ATOM 707 O O . TYR A 1 93 ? 14.542 18.017 -8.761 1.00 78.00 93 TYR A O 1
ATOM 715 N N . SER A 1 94 ? 13.880 16.873 -10.565 1.00 76.44 94 SER A N 1
ATOM 716 C CA . SER A 1 94 ? 13.907 18.030 -11.469 1.00 76.44 94 SER A CA 1
ATOM 717 C C . SER A 1 94 ? 13.042 19.194 -10.978 1.00 76.44 94 SER A C 1
ATOM 719 O O . SER A 1 94 ? 13.461 20.345 -11.084 1.00 76.44 94 SER A O 1
ATOM 721 N N . ARG A 1 95 ? 11.864 18.913 -10.402 1.00 78.88 95 ARG A N 1
ATOM 722 C CA . ARG A 1 95 ? 10.951 19.946 -9.888 1.00 78.88 95 ARG A CA 1
ATOM 723 C C . ARG A 1 95 ? 11.468 20.624 -8.622 1.00 78.88 95 ARG A C 1
ATOM 725 O O . ARG A 1 95 ? 11.332 21.837 -8.485 1.00 78.88 95 ARG A O 1
ATOM 732 N N . PHE A 1 96 ? 12.032 19.851 -7.698 1.00 77.31 96 PHE A N 1
ATOM 733 C CA . PHE A 1 96 ? 12.406 20.334 -6.366 1.00 77.31 96 PHE A CA 1
ATOM 734 C C . PHE A 1 96 ? 13.911 20.575 -6.197 1.00 77.31 96 PHE A C 1
ATOM 736 O O . PHE A 1 96 ? 14.335 20.978 -5.119 1.00 77.31 96 PHE A O 1
ATOM 743 N N . TYR A 1 97 ? 14.727 20.376 -7.237 1.00 79.19 97 TYR A N 1
ATOM 744 C CA . TYR A 1 97 ? 16.185 20.539 -7.179 1.00 79.19 97 TYR A CA 1
ATOM 745 C C . TYR A 1 97 ? 16.613 21.907 -6.630 1.00 79.19 97 TYR A C 1
ATOM 747 O O . TYR A 1 97 ? 17.522 21.993 -5.811 1.00 79.19 97 TYR A O 1
ATOM 755 N N . SER A 1 98 ? 15.927 22.977 -7.040 1.00 66.88 98 SER A N 1
ATOM 756 C CA . SER A 1 98 ? 16.201 24.342 -6.578 1.00 66.88 98 SER A CA 1
ATOM 757 C C . SER A 1 98 ? 15.620 24.656 -5.195 1.00 66.88 98 SER A C 1
ATOM 759 O O . SER A 1 98 ? 15.966 25.684 -4.616 1.00 66.88 98 SER A O 1
ATOM 761 N N . LYS A 1 99 ? 14.733 23.800 -4.665 1.00 78.12 99 LYS A N 1
ATOM 762 C CA . LYS A 1 99 ? 13.999 24.002 -3.405 1.00 78.12 99 LYS A CA 1
ATOM 763 C C . LYS A 1 99 ? 13.723 22.678 -2.662 1.00 78.12 99 LYS A C 1
ATOM 765 O O . LYS A 1 99 ? 12.564 22.323 -2.438 1.00 78.12 99 LYS A O 1
ATOM 770 N N . PRO A 1 100 ? 14.763 21.942 -2.234 1.00 73.12 100 PRO A N 1
ATOM 771 C CA . PRO A 1 100 ? 14.597 20.624 -1.616 1.00 73.12 100 PRO A CA 1
ATOM 772 C C . PRO A 1 100 ? 13.863 20.676 -0.266 1.00 73.12 100 PRO A C 1
ATOM 774 O O . PRO A 1 100 ? 13.200 19.721 0.121 1.00 73.12 100 PRO A O 1
ATOM 777 N N . GLU A 1 101 ? 13.919 21.806 0.440 1.00 73.06 101 GLU A N 1
ATOM 778 C CA . GLU A 1 101 ? 13.245 21.997 1.732 1.00 73.06 101 GLU A CA 1
ATOM 779 C C . GLU A 1 101 ? 11.709 21.933 1.639 1.00 73.06 101 GLU A C 1
ATOM 781 O O . GLU A 1 101 ? 11.045 21.587 2.618 1.00 73.06 101 GLU A O 1
ATOM 786 N N . GLU A 1 102 ? 11.126 22.203 0.466 1.00 76.75 102 GLU A N 1
ATOM 787 C CA . GLU A 1 102 ? 9.677 22.095 0.257 1.00 76.75 102 GLU A CA 1
ATOM 788 C C . GLU A 1 102 ? 9.192 20.634 0.345 1.00 76.75 102 GLU A C 1
ATOM 790 O O . GLU A 1 102 ? 8.068 20.388 0.788 1.00 76.75 102 GLU A O 1
ATOM 795 N N . LEU A 1 103 ? 10.049 19.651 0.033 1.00 73.19 103 LEU A N 1
ATOM 796 C CA . LEU A 1 103 ? 9.714 18.221 0.109 1.00 73.19 103 LEU A CA 1
ATOM 797 C C . LEU A 1 103 ? 9.482 17.728 1.538 1.00 73.19 103 LEU A C 1
ATOM 799 O O 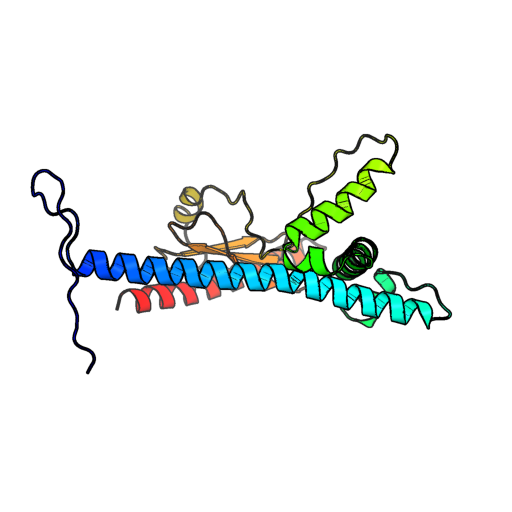. LEU A 1 103 ? 8.639 16.858 1.738 1.00 73.19 103 LEU A O 1
ATOM 803 N N . LYS A 1 104 ? 10.144 18.321 2.541 1.00 70.31 104 LYS A N 1
ATOM 804 C CA . LYS A 1 104 ? 10.019 17.910 3.955 1.00 70.31 104 LYS A CA 1
ATOM 805 C C . LYS A 1 104 ? 8.592 18.043 4.491 1.00 70.31 104 LYS A C 1
ATOM 807 O O . LYS A 1 104 ? 8.226 17.423 5.487 1.00 70.31 104 LYS A O 1
ATOM 812 N N . ARG A 1 105 ? 7.779 18.879 3.838 1.00 73.75 105 ARG A N 1
ATOM 813 C CA . ARG A 1 105 ? 6.384 19.164 4.205 1.00 73.75 105 ARG A CA 1
ATOM 814 C C . ARG A 1 105 ? 5.377 18.448 3.305 1.00 73.75 105 ARG A C 1
ATOM 816 O O . ARG A 1 105 ? 4.173 18.576 3.521 1.00 73.75 105 ARG A O 1
ATOM 823 N N . LEU A 1 106 ? 5.845 17.713 2.298 1.00 69.81 106 LEU A N 1
ATOM 824 C CA . LEU A 1 106 ? 5.006 17.081 1.290 1.00 69.81 106 LEU A CA 1
ATOM 825 C C . LEU A 1 106 ? 5.038 15.561 1.437 1.00 69.81 106 LEU A C 1
ATOM 827 O O . LEU A 1 106 ? 6.088 14.937 1.533 1.00 69.81 106 LEU A O 1
ATOM 831 N N . THR A 1 107 ? 3.859 14.945 1.399 1.00 74.69 107 THR A N 1
ATOM 832 C CA . THR A 1 107 ? 3.756 13.500 1.182 1.00 74.69 107 THR A CA 1
ATOM 833 C C . THR A 1 107 ? 4.090 13.180 -0.275 1.00 74.69 107 THR A C 1
ATOM 835 O O . THR A 1 107 ? 3.910 14.026 -1.159 1.00 74.69 107 THR A O 1
ATOM 838 N N . LEU A 1 108 ? 4.485 11.935 -0.564 1.00 69.06 108 LEU A N 1
ATOM 839 C CA . LEU A 1 108 ? 4.692 11.482 -1.948 1.00 69.06 108 LEU A CA 1
ATOM 840 C C . LEU A 1 108 ? 3.467 11.775 -2.836 1.00 69.06 108 LEU A C 1
ATOM 842 O O . LEU A 1 108 ? 3.617 12.198 -3.982 1.00 69.06 108 LEU A O 1
ATOM 846 N N . LYS A 1 109 ? 2.249 11.619 -2.290 1.00 71.88 109 LYS A N 1
ATOM 847 C CA . LYS A 1 109 ? 1.002 11.898 -3.016 1.00 71.88 109 LYS A CA 1
ATOM 848 C C . LYS A 1 109 ? 0.938 13.352 -3.507 1.00 71.88 109 LYS A C 1
ATOM 850 O O . LYS A 1 109 ? 0.585 13.627 -4.653 1.00 71.88 109 LYS A O 1
ATOM 855 N N . ASN A 1 110 ? 1.296 14.288 -2.634 1.00 71.88 110 ASN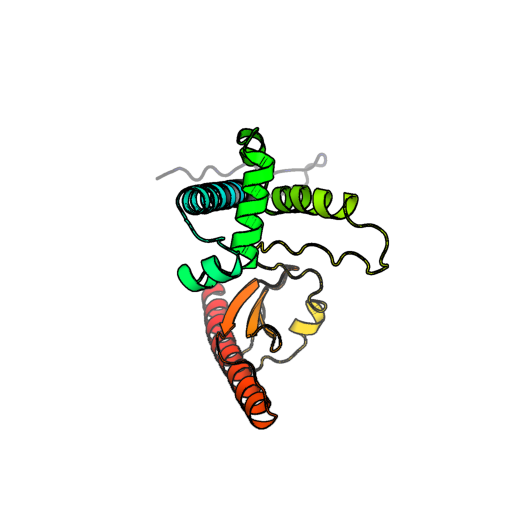 A N 1
ATOM 856 C CA . ASN A 1 110 ? 1.264 15.710 -2.951 1.00 71.88 110 ASN A CA 1
ATOM 857 C C . ASN A 1 110 ? 2.407 16.098 -3.896 1.00 71.88 110 ASN A C 1
ATOM 859 O O . ASN A 1 110 ? 2.173 16.841 -4.846 1.00 71.88 110 ASN A O 1
ATOM 863 N N . ALA A 1 111 ? 3.604 15.541 -3.693 1.00 70.19 111 ALA A N 1
ATOM 86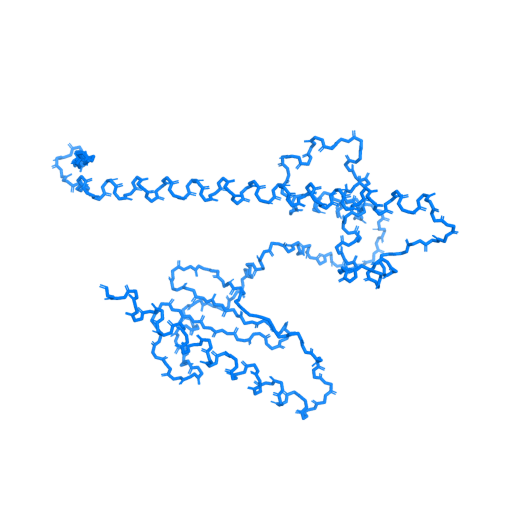4 C CA . ALA A 1 111 ? 4.754 15.779 -4.561 1.00 70.19 111 ALA A CA 1
ATOM 865 C C . ALA A 1 111 ? 4.469 15.349 -6.009 1.00 70.19 111 ALA A C 1
ATOM 867 O O . ALA A 1 111 ? 4.639 16.139 -6.931 1.00 70.19 111 ALA A O 1
ATOM 868 N N . VAL A 1 112 ? 3.946 14.139 -6.225 1.00 74.44 112 VAL A N 1
ATOM 869 C CA . VAL A 1 112 ? 3.648 13.649 -7.582 1.00 74.44 112 VAL A CA 1
ATOM 870 C C . VAL A 1 112 ? 2.497 14.421 -8.233 1.00 74.44 112 VAL A C 1
ATOM 872 O O . VAL A 1 112 ? 2.551 14.682 -9.433 1.00 74.44 112 VAL A O 1
ATOM 875 N N . LYS A 1 113 ? 1.482 14.854 -7.470 1.00 78.19 113 LYS A N 1
ATOM 876 C CA . LYS A 1 113 ? 0.422 15.732 -7.996 1.00 78.19 113 LYS A CA 1
ATOM 877 C C . LYS A 1 113 ? 0.984 17.058 -8.520 1.00 78.19 113 LYS A C 1
ATOM 879 O O . LYS A 1 113 ? 0.484 17.568 -9.517 1.00 78.19 113 LYS A O 1
ATOM 884 N N . LEU A 1 114 ? 2.000 17.614 -7.857 1.00 73.25 114 LEU A N 1
ATOM 885 C CA . LEU A 1 114 ? 2.641 18.859 -8.284 1.00 73.25 114 LEU A CA 1
ATOM 886 C C . LEU A 1 114 ? 3.434 18.683 -9.578 1.00 73.25 114 LEU A C 1
ATOM 888 O O . LEU A 1 114 ? 3.376 19.572 -10.416 1.00 73.25 114 LEU A O 1
ATOM 892 N N . VAL A 1 115 ? 4.109 17.545 -9.773 1.00 71.94 115 VAL A N 1
ATOM 893 C CA . VAL A 1 115 ? 4.845 17.308 -11.027 1.00 71.94 115 VAL A CA 1
ATOM 894 C C . VAL A 1 115 ? 3.926 16.890 -12.182 1.00 71.94 115 VAL A C 1
ATOM 896 O O . VAL A 1 115 ? 4.209 17.201 -13.328 1.00 71.94 115 VAL A O 1
ATOM 899 N N . GLY A 1 116 ? 2.794 16.233 -11.902 1.00 58.50 116 GLY A N 1
ATOM 900 C CA . GLY A 1 116 ? 1.804 15.874 -12.927 1.00 58.50 116 GLY A CA 1
ATOM 901 C C . GLY A 1 116 ? 0.955 17.045 -13.439 1.00 58.50 116 GLY A C 1
ATOM 902 O O . GLY A 1 116 ? 0.319 16.915 -14.479 1.00 58.50 116 GLY A O 1
ATOM 903 N N . LYS A 1 117 ? 0.926 18.185 -12.733 1.00 54.97 117 LYS A N 1
ATOM 904 C CA . LYS A 1 117 ? 0.260 19.409 -13.214 1.00 54.97 117 LYS A CA 1
ATOM 905 C C . LYS A 1 117 ? 1.043 20.110 -14.326 1.00 54.97 117 LYS A C 1
ATOM 907 O O . LYS A 1 117 ? 0.415 20.647 -15.229 1.00 54.97 117 LYS A O 1
ATOM 912 N N . ASP A 1 118 ? 2.373 20.045 -14.294 1.00 47.94 118 ASP A N 1
ATOM 913 C CA . ASP A 1 118 ? 3.226 20.652 -15.325 1.00 47.94 118 ASP A CA 1
ATOM 914 C C . ASP A 1 118 ? 3.061 19.936 -16.695 1.00 47.94 118 ASP A C 1
ATOM 916 O O . ASP A 1 118 ? 3.206 20.560 -17.744 1.00 47.94 118 ASP A O 1
ATOM 920 N N . ASP A 1 119 ? 2.660 18.654 -16.706 1.00 43.72 119 ASP A N 1
ATOM 921 C CA . ASP A 1 119 ? 2.372 17.887 -17.935 1.00 43.72 119 ASP A CA 1
ATOM 922 C C . ASP A 1 119 ? 1.041 18.309 -18.615 1.00 43.72 119 ASP A C 1
ATOM 924 O O . ASP A 1 119 ? 0.881 18.147 -19.828 1.00 43.72 119 ASP A O 1
ATOM 928 N N . ALA A 1 120 ? 0.088 18.874 -17.859 1.00 40.62 120 ALA A N 1
ATOM 929 C CA . ALA A 1 120 ? -1.245 19.252 -18.349 1.00 40.62 120 ALA A CA 1
ATOM 930 C C . ALA A 1 120 ? -1.304 20.657 -18.979 1.00 40.62 120 ALA A C 1
ATOM 932 O O . ALA A 1 120 ? -2.223 20.943 -19.739 1.00 40.62 120 ALA A O 1
ATOM 933 N N . GLU A 1 121 ? -0.330 21.528 -18.699 1.00 39.41 121 GLU A N 1
ATOM 934 C CA . GLU A 1 121 ? -0.246 22.867 -19.310 1.00 39.41 121 GLU A CA 1
ATOM 935 C C . GLU A 1 121 ? 0.579 22.884 -20.614 1.00 39.41 121 GLU A C 1
ATOM 937 O O . GLU A 1 121 ? 0.590 23.890 -21.318 1.00 39.41 121 GLU A O 1
ATOM 942 N N . SER A 1 122 ? 1.234 21.771 -20.977 1.00 40.12 122 SER A N 1
ATOM 943 C CA . SER A 1 122 ? 2.058 21.649 -22.199 1.00 40.12 122 SER A CA 1
ATOM 944 C C . SER A 1 122 ? 1.468 20.743 -23.289 1.00 40.12 122 SER A C 1
ATOM 946 O O . SER A 1 122 ? 2.085 20.578 -24.340 1.00 40.12 122 SER A O 1
ATOM 948 N N . SER A 1 123 ? 0.293 20.146 -23.076 1.00 35.97 123 SER A N 1
ATOM 949 C CA . SER A 1 123 ? -0.357 19.279 -24.065 1.00 35.97 123 SER A CA 1
ATOM 950 C C . SER A 1 123 ? -1.622 19.944 -24.609 1.00 35.97 123 SER A C 1
ATOM 952 O O . SER A 1 123 ? -2.656 20.005 -23.951 1.00 35.97 123 SER A O 1
ATOM 954 N N . GLY A 1 124 ? -1.503 20.486 -25.825 1.00 33.72 124 GLY A N 1
ATOM 955 C CA . GLY A 1 124 ? -2.639 20.918 -26.627 1.00 33.72 124 GLY A CA 1
ATOM 956 C C . GLY A 1 124 ? -3.611 19.765 -26.878 1.00 33.72 124 GLY A C 1
ATOM 957 O O . GLY A 1 124 ? -3.196 18.619 -27.031 1.00 33.72 124 GLY A O 1
ATOM 958 N N . ASP A 1 125 ? -4.886 20.142 -26.870 1.00 40.19 125 ASP A N 1
ATOM 959 C CA . ASP A 1 125 ? -6.094 19.418 -27.263 1.00 40.19 125 ASP A CA 1
ATOM 960 C C . ASP A 1 125 ? -5.877 18.069 -27.974 1.00 40.19 125 ASP A C 1
ATOM 962 O O . ASP A 1 125 ? -5.567 18.010 -29.162 1.00 40.19 125 ASP A O 1
ATOM 966 N N . ASP A 1 126 ? -6.103 16.984 -27.235 1.00 31.11 126 ASP A N 1
ATOM 967 C CA . ASP A 1 126 ? -6.640 15.750 -27.797 1.00 31.11 126 ASP A CA 1
ATOM 968 C C . ASP A 1 126 ? -7.474 15.088 -26.692 1.00 31.11 126 ASP A C 1
ATOM 970 O O . ASP A 1 126 ? -6.953 14.720 -25.637 1.00 31.11 126 ASP A O 1
ATOM 974 N N . GLY A 1 127 ? -8.794 15.039 -26.888 1.00 34.59 127 GLY A N 1
ATOM 975 C CA . GLY A 1 127 ? -9.844 14.822 -25.882 1.00 34.59 127 GLY A CA 1
ATOM 976 C C . GLY A 1 127 ? -9.854 13.481 -25.128 1.00 34.59 127 GLY A C 1
ATOM 977 O O . GLY A 1 127 ? -10.886 12.814 -25.057 1.00 34.59 127 GLY A O 1
ATOM 978 N N . ARG A 1 128 ? -8.748 13.084 -24.497 1.00 35.69 128 ARG A N 1
ATOM 979 C CA . ARG A 1 128 ? -8.698 12.010 -23.502 1.00 35.69 128 ARG A CA 1
ATOM 980 C C . ARG A 1 128 ? -8.654 12.630 -22.119 1.00 35.69 128 ARG A C 1
ATOM 982 O O . ARG A 1 128 ? -7.673 13.259 -21.735 1.00 35.69 128 ARG A O 1
ATOM 989 N N . GLN A 1 129 ? -9.733 12.433 -21.364 1.00 28.62 129 GLN A N 1
ATOM 990 C CA . GLN A 1 129 ? -9.777 12.835 -19.966 1.00 28.62 129 GLN A CA 1
ATOM 991 C C . GLN A 1 129 ? -8.542 12.299 -19.220 1.00 28.62 129 GLN A C 1
ATOM 993 O O . GLN A 1 129 ? -8.212 11.116 -19.359 1.00 28.62 129 GLN A O 1
ATOM 998 N N . PRO A 1 130 ? -7.859 13.139 -18.425 1.00 31.23 130 PRO A N 1
ATOM 999 C CA . PRO A 1 130 ? -6.696 12.719 -17.667 1.00 31.23 130 PRO A CA 1
ATOM 1000 C C . PRO A 1 130 ? -7.120 11.665 -16.644 1.00 31.23 130 PRO A C 1
ATOM 1002 O O . PRO A 1 130 ? -7.843 11.948 -15.688 1.00 31.23 130 PRO A O 1
ATOM 1005 N N . THR A 1 131 ? -6.663 10.430 -16.846 1.00 29.39 131 THR A N 1
ATOM 1006 C CA . THR A 1 131 ? -6.825 9.351 -15.870 1.00 29.39 131 THR A CA 1
ATOM 1007 C C . THR A 1 131 ? -6.207 9.780 -14.535 1.00 29.39 131 THR A C 1
ATOM 1009 O O . THR A 1 131 ? -5.027 10.147 -14.505 1.00 29.39 131 THR A O 1
ATOM 1012 N N . PRO A 1 132 ? -6.960 9.744 -13.421 1.00 27.33 132 PRO A N 1
ATOM 1013 C CA . PRO A 1 132 ? -6.473 10.226 -12.143 1.00 27.33 132 PRO A CA 1
ATOM 1014 C C . PRO A 1 132 ? -5.225 9.468 -11.682 1.00 27.33 132 PRO A C 1
ATOM 1016 O O . PRO A 1 132 ? -5.139 8.239 -11.698 1.00 27.33 132 PRO A O 1
ATOM 1019 N N . ILE A 1 133 ? -4.252 10.255 -11.234 1.00 29.58 133 ILE A N 1
ATOM 1020 C CA . ILE A 1 133 ? -2.961 9.833 -10.707 1.00 29.58 133 ILE A CA 1
ATOM 1021 C C . ILE A 1 133 ? -3.172 8.949 -9.460 1.00 29.58 133 ILE A C 1
ATOM 1023 O O . ILE A 1 133 ? -3.439 9.452 -8.369 1.00 29.58 133 ILE A O 1
ATOM 1027 N N . ARG A 1 134 ? -2.994 7.627 -9.590 1.00 29.91 134 ARG A N 1
ATOM 1028 C CA . ARG A 1 134 ? -2.822 6.711 -8.446 1.00 29.91 134 ARG A CA 1
ATOM 1029 C C . ARG A 1 134 ? -1.343 6.627 -8.078 1.00 29.91 134 ARG A C 1
ATOM 1031 O O . ARG A 1 134 ? -0.582 5.914 -8.732 1.00 29.91 134 ARG A O 1
ATOM 1038 N N . ILE A 1 135 ? -0.929 7.399 -7.077 1.00 29.91 135 ILE A N 1
ATOM 1039 C CA . ILE A 1 135 ? 0.351 7.227 -6.375 1.00 29.91 135 ILE A CA 1
ATOM 1040 C C . ILE A 1 135 ? 0.158 6.098 -5.371 1.00 29.91 135 ILE A C 1
ATOM 1042 O O . ILE A 1 135 ? -0.777 6.158 -4.574 1.00 29.91 135 ILE A O 1
ATOM 1046 N N . ALA A 1 136 ? 1.015 5.082 -5.427 1.00 29.80 136 ALA A N 1
ATOM 1047 C CA . ALA A 1 136 ? 1.003 3.973 -4.485 1.00 29.80 136 ALA A CA 1
ATOM 1048 C C . ALA A 1 136 ? 1.414 4.462 -3.079 1.00 29.80 136 ALA A C 1
ATOM 1050 O O . ALA A 1 136 ? 2.583 4.449 -2.707 1.00 29.80 136 ALA A O 1
ATOM 1051 N N . ALA A 1 137 ? 0.432 4.925 -2.304 1.00 30.03 137 ALA A N 1
ATOM 1052 C CA . ALA A 1 137 ? 0.278 4.448 -0.931 1.00 30.03 137 ALA A CA 1
ATOM 1053 C C . ALA A 1 137 ? -0.029 2.932 -0.994 1.00 30.03 137 ALA A C 1
ATOM 1055 O O . ALA A 1 137 ? -0.395 2.473 -2.083 1.00 30.03 137 ALA A O 1
ATOM 1056 N N . PRO A 1 138 ? 0.073 2.139 0.097 1.00 31.14 138 PRO A N 1
ATOM 1057 C CA . PRO A 1 138 ? -0.640 0.858 0.134 1.00 31.14 138 PRO A CA 1
ATOM 1058 C C . PRO A 1 138 ? -2.035 1.130 -0.416 1.00 31.14 138 PRO A C 1
ATOM 1060 O O . PRO A 1 138 ? -2.676 2.086 0.024 1.00 31.14 138 PRO A O 1
ATOM 1063 N N . THR A 1 139 ? -2.397 0.443 -1.497 1.00 35.72 139 THR A N 1
ATOM 1064 C CA . THR A 1 139 ? -3.577 0.771 -2.288 1.00 35.72 139 THR A CA 1
ATOM 1065 C C . THR A 1 139 ? -4.796 0.532 -1.410 1.00 35.72 139 THR A C 1
ATOM 1067 O O . THR A 1 139 ? -5.360 -0.553 -1.412 1.00 35.72 139 THR A O 1
ATOM 1070 N N . VAL A 1 140 ? -5.183 1.540 -0.631 1.00 39.44 140 VAL A N 1
ATOM 1071 C CA . VAL A 1 140 ? -6.509 1.644 -0.050 1.00 39.44 140 VAL A CA 1
ATOM 1072 C C . VAL A 1 140 ? -7.397 1.896 -1.250 1.00 39.44 140 VAL A C 1
ATOM 1074 O O . VAL A 1 140 ? -7.473 3.002 -1.789 1.00 39.44 140 VAL A O 1
ATOM 1077 N N . GLN A 1 141 ? -7.936 0.809 -1.775 1.00 40.09 141 GLN A N 1
ATOM 1078 C CA . GLN A 1 141 ? -8.873 0.845 -2.872 1.00 40.09 141 GLN A CA 1
ATOM 1079 C C . GLN A 1 141 ? -10.192 1.380 -2.306 1.00 40.09 141 GLN A C 1
ATOM 1081 O O . GLN A 1 141 ? -11.011 0.624 -1.799 1.00 40.09 141 GLN A O 1
ATOM 1086 N N . GLU A 1 142 ? -10.375 2.703 -2.353 1.00 39.19 142 GLU A N 1
ATOM 1087 C CA . GLU A 1 142 ? -11.711 3.297 -2.258 1.00 39.19 142 GLU A CA 1
ATOM 1088 C C . GLU A 1 142 ? -12.546 2.728 -3.414 1.00 39.19 142 GLU A C 1
ATOM 1090 O O . GLU A 1 142 ? -12.154 2.830 -4.582 1.00 39.19 142 GLU A O 1
ATOM 1095 N N . GLY A 1 143 ? -13.658 2.076 -3.075 1.00 39.81 143 GLY A N 1
ATOM 1096 C CA . GLY A 1 143 ? -14.520 1.370 -4.027 1.00 39.81 143 GLY A CA 1
ATOM 1097 C C . GLY A 1 143 ? -14.417 -0.154 -3.976 1.00 39.81 143 GLY A C 1
ATOM 1098 O O . GLY A 1 143 ? -14.689 -0.814 -4.976 1.00 39.81 143 GLY A O 1
ATOM 1099 N N . TRP A 1 144 ? -14.006 -0.718 -2.842 1.00 46.56 144 TRP A N 1
ATOM 1100 C CA . TRP A 1 144 ? -14.311 -2.113 -2.543 1.00 46.56 144 TRP A CA 1
ATOM 1101 C C . TRP A 1 144 ? -15.844 -2.307 -2.469 1.00 46.56 144 TRP A C 1
ATOM 1103 O O . TRP A 1 144 ? -16.519 -1.365 -2.038 1.00 46.56 144 TRP A O 1
ATOM 1113 N N . PRO A 1 145 ? -16.406 -3.447 -2.934 1.00 46.41 145 PRO A N 1
ATOM 1114 C CA . PRO A 1 145 ? -17.832 -3.750 -2.781 1.00 46.41 145 PRO A CA 1
ATOM 1115 C C . PRO A 1 145 ? -18.244 -3.545 -1.325 1.00 46.41 145 PRO A C 1
ATOM 1117 O O . PRO A 1 145 ? -17.406 -3.696 -0.432 1.00 46.41 145 PRO A O 1
ATOM 1120 N N . ASP A 1 146 ? -19.493 -3.127 -1.108 1.00 55.50 146 ASP A N 1
ATOM 1121 C CA . ASP A 1 146 ? -20.012 -2.789 0.216 1.00 55.50 146 ASP A CA 1
ATOM 1122 C C . ASP A 1 146 ? -19.540 -3.848 1.221 1.00 55.50 146 ASP A C 1
ATOM 1124 O O . ASP A 1 146 ? -19.810 -5.035 1.038 1.00 55.50 146 ASP A O 1
ATOM 1128 N N . CYS A 1 147 ? -18.762 -3.456 2.240 1.00 58.34 147 CYS A N 1
ATOM 1129 C CA . CYS A 1 147 ? -18.170 -4.411 3.181 1.00 58.34 147 CYS A CA 1
ATOM 1130 C C . CYS A 1 147 ? -19.248 -5.322 3.794 1.00 58.34 147 CYS A C 1
ATOM 1132 O O . CYS A 1 147 ? -18.947 -6.432 4.215 1.00 58.34 147 CYS A O 1
ATOM 1134 N N . ALA A 1 148 ? -20.506 -4.879 3.836 1.00 62.88 148 ALA A N 1
ATOM 1135 C CA . ALA A 1 148 ? -21.631 -5.708 4.243 1.00 62.88 148 ALA A CA 1
ATOM 1136 C C . ALA A 1 148 ? -21.885 -6.913 3.311 1.00 62.88 148 ALA A C 1
ATOM 1138 O O . ALA A 1 148 ? -22.170 -8.006 3.802 1.00 62.88 148 ALA A O 1
ATOM 1139 N N . GLU A 1 149 ? -21.756 -6.745 1.992 1.00 70.19 149 GLU A N 1
ATOM 1140 C CA . GLU A 1 149 ? -21.962 -7.811 1.005 1.00 70.19 149 GLU A CA 1
ATOM 1141 C C . GLU A 1 149 ? -20.888 -8.895 1.126 1.00 70.19 149 GLU A C 1
ATOM 1143 O O . GLU A 1 149 ? -21.220 -10.079 1.185 1.00 70.19 149 GLU A O 1
ATOM 1148 N N . GLU A 1 150 ? -19.614 -8.529 1.278 1.00 73.81 150 GLU A N 1
ATOM 1149 C CA . GLU A 1 150 ? -18.540 -9.531 1.331 1.00 73.81 150 GLU A CA 1
ATOM 1150 C C . GLU A 1 150 ? -18.599 -10.395 2.600 1.00 73.81 150 GLU A C 1
ATOM 1152 O O . GLU A 1 150 ? -18.250 -11.576 2.595 1.00 73.81 150 GLU A O 1
ATOM 1157 N N . PHE A 1 151 ? -19.099 -9.832 3.703 1.00 76.19 151 PHE A N 1
ATOM 1158 C CA . PHE A 1 151 ? -19.317 -10.586 4.937 1.00 76.19 151 PHE A CA 1
ATOM 1159 C C . PHE A 1 151 ? -20.525 -11.530 4.859 1.00 76.19 151 PHE A C 1
ATOM 1161 O O . PHE A 1 151 ? -20.584 -12.482 5.642 1.00 76.19 151 PHE A O 1
ATOM 1168 N N . SER A 1 152 ? -21.439 -11.311 3.906 1.00 78.19 152 SER A N 1
ATOM 1169 C CA . SER A 1 152 ? -22.580 -12.195 3.632 1.00 78.19 152 SER A CA 1
ATOM 1170 C C . SER A 1 152 ? -22.217 -13.416 2.778 1.00 78.19 152 SER A C 1
ATOM 1172 O O . SER A 1 152 ? -22.959 -14.400 2.761 1.00 78.19 152 SER A O 1
ATOM 1174 N N . LEU A 1 153 ? -21.069 -13.378 2.092 1.00 79.12 153 LEU A N 1
ATOM 1175 C CA . LEU A 1 153 ? -20.586 -14.490 1.282 1.00 79.12 153 LEU A CA 1
ATOM 1176 C C . LEU A 1 153 ? -19.913 -15.567 2.149 1.00 79.12 153 LEU A C 1
ATOM 1178 O O . LEU A 1 153 ? -19.214 -15.243 3.118 1.00 79.12 153 LEU A O 1
ATOM 1182 N N . PRO A 1 154 ? -20.076 -16.855 1.795 1.00 83.25 154 PRO A N 1
ATOM 1183 C CA . PRO A 1 154 ? -19.334 -17.929 2.437 1.00 83.25 154 PRO A CA 1
ATOM 1184 C C . PRO A 1 154 ? -17.842 -17.826 2.100 1.00 83.25 154 PRO A C 1
ATOM 1186 O O . PRO A 1 154 ? -17.460 -17.510 0.970 1.00 83.25 154 PRO A O 1
ATOM 1189 N N . THR A 1 155 ? -16.997 -18.143 3.080 1.00 87.12 155 THR A N 1
ATOM 1190 C CA . THR A 1 155 ? -15.545 -18.245 2.893 1.00 87.12 155 THR A CA 1
ATOM 1191 C C . THR A 1 155 ? -15.207 -19.380 1.925 1.00 87.12 155 THR A C 1
ATOM 1193 O O . THR A 1 155 ? -15.923 -20.383 1.830 1.00 87.12 155 THR A O 1
ATOM 1196 N N . LYS A 1 156 ? -14.100 -19.253 1.187 1.00 86.38 156 LYS A N 1
ATOM 1197 C CA . LYS A 1 156 ? -13.673 -20.286 0.227 1.00 86.38 156 LYS A CA 1
ATOM 1198 C C . LYS A 1 156 ? -13.250 -21.578 0.922 1.00 86.38 156 LYS A C 1
ATOM 1200 O O . LYS A 1 156 ? -13.402 -22.662 0.357 1.00 86.38 156 LYS A O 1
ATOM 1205 N N . SER A 1 157 ? -12.687 -21.456 2.116 1.00 85.62 157 SER A N 1
ATOM 1206 C CA . SER A 1 157 ? -12.229 -22.541 2.985 1.00 85.62 157 SER A CA 1
ATOM 1207 C C . SER A 1 157 ? -13.369 -23.197 3.762 1.00 85.62 157 SER A C 1
ATOM 1209 O O . SER A 1 157 ? -13.201 -24.316 4.240 1.00 85.62 157 SER A O 1
ATOM 1211 N N . GLY A 1 158 ? -14.516 -22.523 3.900 1.00 85.38 158 GLY A N 1
ATOM 1212 C CA . GLY A 1 158 ? -15.575 -22.915 4.829 1.00 85.38 158 GLY A CA 1
ATOM 1213 C C . GLY A 1 158 ? -15.260 -22.594 6.295 1.00 85.38 158 GLY A C 1
ATOM 1214 O O . GLY A 1 158 ? -16.043 -22.958 7.169 1.00 85.38 158 GLY A O 1
ATOM 1215 N N . ALA A 1 159 ? -14.138 -21.921 6.584 1.00 84.12 159 ALA A N 1
ATOM 1216 C CA . ALA A 1 159 ? -13.822 -21.447 7.926 1.00 84.12 159 ALA A CA 1
ATOM 1217 C C . ALA A 1 159 ? -14.830 -20.378 8.374 1.00 84.12 159 ALA A C 1
ATOM 1219 O O . ALA A 1 159 ? -15.206 -19.503 7.586 1.00 84.12 159 ALA A O 1
ATOM 1220 N N . ASN A 1 160 ? -15.247 -20.435 9.641 1.00 83.12 160 ASN A N 1
ATOM 1221 C CA . ASN A 1 160 ? -16.080 -19.388 10.216 1.00 83.12 160 ASN A CA 1
ATOM 1222 C C . ASN A 1 160 ? -15.190 -18.206 10.610 1.00 83.12 160 ASN A C 1
ATOM 1224 O O . ASN A 1 160 ? -14.406 -18.314 11.549 1.00 83.12 160 ASN A O 1
ATOM 1228 N N . LEU A 1 161 ? -15.295 -17.120 9.852 1.00 83.94 161 LEU A N 1
ATOM 1229 C CA . LEU A 1 161 ? -14.620 -15.857 10.121 1.00 83.94 161 LEU A CA 1
ATOM 1230 C C . LEU A 1 161 ? -15.696 -14.818 10.442 1.00 83.94 161 LEU A C 1
ATOM 1232 O O . LEU A 1 161 ? -16.626 -14.631 9.651 1.00 83.94 161 LEU A O 1
ATOM 1236 N N . ASP A 1 162 ? -15.573 -14.122 11.562 1.00 80.12 162 ASP A N 1
ATOM 1237 C CA . ASP A 1 162 ? -16.566 -13.143 12.019 1.00 80.12 162 ASP A CA 1
ATOM 1238 C C . ASP A 1 162 ? -16.070 -11.699 11.890 1.00 80.12 162 ASP A C 1
ATOM 1240 O O . ASP A 1 162 ? -16.872 -10.771 11.708 1.00 80.12 162 ASP A O 1
ATOM 1244 N N . SER A 1 163 ? -14.751 -11.508 11.960 1.00 82.06 163 SER A N 1
ATOM 1245 C CA . SER A 1 163 ? -14.081 -10.206 11.963 1.00 82.06 163 SER A CA 1
ATOM 1246 C C . SER A 1 163 ? -13.296 -9.944 10.683 1.00 82.06 163 SER A C 1
ATOM 1248 O O . SER A 1 163 ? -13.152 -8.779 10.307 1.00 82.06 163 SER A O 1
ATOM 1250 N N . TYR A 1 164 ? -12.858 -10.988 9.978 1.00 85.50 164 TYR A N 1
ATOM 1251 C CA . TYR A 1 164 ? -12.074 -10.870 8.751 1.00 85.50 164 TYR A CA 1
ATOM 1252 C C . TYR A 1 164 ? -12.765 -11.450 7.510 1.00 85.50 164 TYR A C 1
ATOM 1254 O O . TYR A 1 164 ? -13.486 -12.447 7.558 1.00 85.50 164 TYR A O 1
ATOM 1262 N N . ARG A 1 165 ? -12.497 -10.853 6.347 1.00 86.56 165 ARG A N 1
ATOM 1263 C CA . ARG A 1 165 ? -12.795 -11.430 5.027 1.00 86.56 165 ARG A CA 1
ATOM 1264 C C . ARG A 1 165 ? -11.583 -11.312 4.119 1.00 86.56 165 ARG A C 1
ATOM 1266 O O . ARG A 1 165 ? -10.828 -10.349 4.217 1.00 86.56 165 ARG A O 1
ATOM 1273 N N . LEU A 1 166 ? -11.402 -12.296 3.248 1.00 87.50 166 LEU A N 1
ATOM 1274 C CA . LEU A 1 166 ? -10.325 -12.325 2.266 1.00 87.50 166 LEU A CA 1
ATOM 1275 C C . LEU A 1 166 ? -10.898 -12.385 0.861 1.00 87.50 166 LEU A C 1
ATOM 1277 O O . LEU A 1 166 ? -11.944 -12.988 0.631 1.00 87.50 166 LEU A O 1
ATOM 1281 N N . HIS A 1 167 ? -10.179 -11.788 -0.080 1.00 86.25 167 HIS A N 1
ATOM 1282 C CA . HIS A 1 167 ? -10.577 -11.789 -1.479 1.00 86.25 167 HIS A CA 1
ATOM 1283 C C . HIS A 1 167 ? -9.381 -11.698 -2.401 1.00 86.25 167 HIS A C 1
ATOM 1285 O O . HIS A 1 167 ? -8.549 -10.792 -2.305 1.00 86.25 167 HIS A O 1
ATOM 1291 N N . ALA A 1 168 ? -9.340 -12.636 -3.332 1.00 85.50 168 ALA A N 1
ATOM 1292 C CA . ALA A 1 168 ? -8.391 -12.672 -4.420 1.00 85.50 168 ALA A CA 1
ATOM 1293 C C . ALA A 1 168 ? -8.852 -11.794 -5.597 1.00 85.50 168 ALA A C 1
ATOM 1295 O O . ALA A 1 168 ? -9.759 -12.164 -6.344 1.00 85.50 168 ALA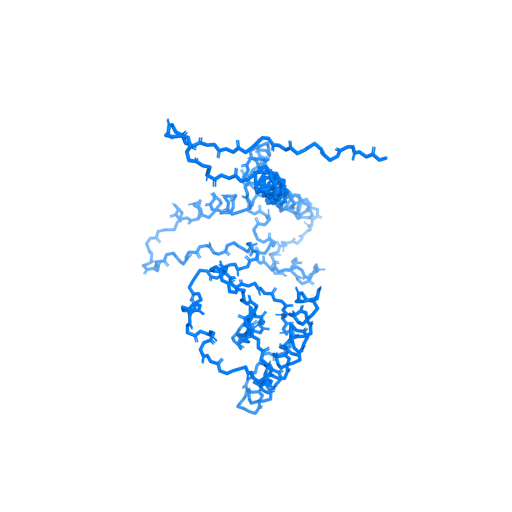 A O 1
ATOM 1296 N N . ASP A 1 169 ? -8.160 -10.679 -5.841 1.00 83.06 169 ASP A N 1
ATOM 1297 C CA . ASP A 1 169 ? -8.282 -9.954 -7.106 1.00 83.06 169 ASP A CA 1
ATOM 1298 C C . ASP A 1 169 ? -7.420 -10.636 -8.170 1.00 83.06 169 ASP A C 1
ATOM 1300 O O . ASP A 1 169 ? -6.212 -10.417 -8.296 1.00 83.06 169 ASP A O 1
ATOM 1304 N N . ARG A 1 170 ? -8.074 -11.457 -8.987 1.00 79.44 170 ARG A N 1
ATOM 1305 C CA . ARG A 1 170 ? -7.425 -12.225 -10.054 1.00 79.44 170 ARG A CA 1
ATOM 1306 C C . ARG A 1 170 ? -6.770 -11.337 -11.115 1.00 79.44 170 ARG A C 1
ATOM 1308 O O . ARG A 1 170 ? -5.803 -11.778 -11.726 1.00 79.44 170 ARG A O 1
ATOM 1315 N N . LYS A 1 171 ? -7.247 -10.103 -11.330 1.00 74.50 171 LYS A N 1
ATOM 1316 C CA . LYS A 1 171 ? -6.670 -9.197 -12.340 1.00 74.50 171 LYS A CA 1
ATOM 1317 C C . LYS A 1 171 ? -5.327 -8.630 -11.901 1.00 74.50 171 LYS A C 1
ATOM 1319 O O . LYS A 1 171 ? -4.452 -8.438 -12.737 1.00 74.50 171 LYS A O 1
ATOM 1324 N N . SER A 1 172 ? -5.181 -8.329 -10.613 1.00 72.31 172 SER A N 1
ATOM 1325 C CA . SER A 1 172 ? -3.932 -7.788 -10.070 1.00 72.31 172 SER A CA 1
ATOM 1326 C C . SER A 1 172 ? -3.027 -8.845 -9.439 1.00 72.31 172 SER A C 1
ATOM 1328 O O . SER A 1 172 ? -1.864 -8.555 -9.177 1.00 72.31 172 SER A O 1
ATOM 1330 N N . GLY A 1 173 ? -3.542 -10.055 -9.197 1.00 74.12 173 GLY A N 1
ATOM 1331 C CA . GLY A 1 173 ? -2.828 -11.111 -8.480 1.00 74.12 173 GLY A CA 1
ATOM 1332 C C . GLY A 1 173 ? -2.683 -10.833 -6.985 1.00 74.12 173 GLY A C 1
ATOM 1333 O O . GLY A 1 173 ? -1.929 -11.527 -6.309 1.00 74.12 173 GLY A O 1
ATOM 1334 N N . ASN A 1 174 ? -3.386 -9.827 -6.460 1.00 82.94 174 ASN A N 1
ATOM 1335 C CA . ASN A 1 174 ? -3.356 -9.484 -5.046 1.00 82.94 174 ASN A CA 1
ATOM 1336 C C . ASN A 1 174 ? -4.460 -10.210 -4.282 1.00 82.94 174 ASN A C 1
ATOM 1338 O O . ASN A 1 174 ? -5.546 -10.463 -4.801 1.00 82.94 174 ASN A O 1
ATOM 1342 N N . ILE A 1 175 ? -4.188 -10.478 -3.012 1.00 83.38 175 ILE A N 1
ATOM 1343 C CA . ILE A 1 175 ? -5.175 -10.932 -2.043 1.00 83.38 175 ILE A CA 1
ATOM 1344 C C . ILE A 1 175 ? -5.307 -9.852 -0.985 1.00 83.38 175 ILE A C 1
ATOM 1346 O O . ILE A 1 175 ? -4.316 -9.394 -0.407 1.00 83.38 175 ILE A O 1
ATOM 1350 N N . TYR A 1 176 ? -6.545 -9.444 -0.755 1.00 85.62 176 TYR A N 1
ATOM 1351 C CA . TYR A 1 176 ? -6.901 -8.387 0.170 1.00 85.62 176 TYR A CA 1
ATOM 1352 C C . TYR A 1 176 ? -7.591 -8.958 1.401 1.00 85.62 176 TYR A C 1
ATOM 1354 O O . TYR A 1 176 ? -8.404 -9.869 1.286 1.00 85.62 176 TYR A O 1
ATOM 1362 N N . LEU A 1 177 ? -7.282 -8.379 2.556 1.00 84.62 177 LEU A N 1
ATOM 1363 C CA . LEU A 1 177 ? -7.930 -8.596 3.839 1.00 84.62 177 LEU A CA 1
ATOM 1364 C C . LEU A 1 177 ? -8.857 -7.424 4.154 1.00 84.62 177 LEU A C 1
ATOM 1366 O O . LEU A 1 177 ? -8.472 -6.261 4.043 1.00 84.62 177 LEU A O 1
ATOM 1370 N N . LEU A 1 178 ? -10.047 -7.741 4.632 1.00 82.81 178 LEU A N 1
ATOM 1371 C CA . LEU A 1 178 ? -11.035 -6.807 5.134 1.00 82.81 178 LEU A CA 1
ATOM 1372 C C . LEU A 1 178 ? -11.273 -7.100 6.590 1.00 82.81 178 LEU A C 1
ATOM 1374 O O . LEU A 1 178 ? -11.483 -8.249 6.962 1.00 82.81 178 LEU A O 1
ATOM 1378 N N . HIS A 1 179 ? -11.291 -6.047 7.391 1.00 82.00 179 HIS A N 1
ATOM 1379 C CA . HIS A 1 179 ? -11.660 -6.132 8.789 1.00 82.00 179 HIS A CA 1
ATOM 1380 C C . HIS A 1 179 ? -13.026 -5.481 8.983 1.00 82.00 179 HIS A C 1
ATOM 1382 O O . HIS A 1 179 ? -13.267 -4.356 8.543 1.00 82.00 179 HIS A O 1
ATOM 1388 N N . LYS A 1 180 ? -13.918 -6.159 9.698 1.00 71.50 180 LYS A N 1
ATOM 1389 C CA . LYS A 1 180 ? -15.231 -5.639 10.073 1.00 71.50 180 LYS A CA 1
ATOM 1390 C C . LYS A 1 180 ? -15.080 -4.336 10.858 1.00 71.50 180 LYS A C 1
ATOM 1392 O O . LYS A 1 180 ? -14.333 -4.282 11.829 1.00 71.50 180 LYS A O 1
ATOM 1397 N N . GLY A 1 181 ? -15.754 -3.274 10.430 1.00 61.66 181 GLY A N 1
ATOM 1398 C CA . GLY A 1 181 ? -15.616 -1.944 11.037 1.00 61.66 181 GLY A CA 1
ATOM 1399 C C . GLY A 1 181 ? -14.470 -1.089 10.480 1.00 61.66 181 GLY A C 1
ATOM 1400 O O . GLY A 1 181 ? -14.408 0.095 10.797 1.00 61.66 181 GLY A O 1
ATOM 1401 N N . PHE A 1 182 ? -13.621 -1.631 9.600 1.00 62.41 182 PHE A N 1
ATOM 1402 C CA . PHE A 1 182 ? -12.685 -0.846 8.796 1.00 62.41 182 PHE A CA 1
ATOM 1403 C C . PHE A 1 182 ? -13.199 -0.778 7.356 1.00 62.41 182 PHE A C 1
ATOM 1405 O O . PHE A 1 182 ? -13.373 -1.795 6.691 1.00 62.41 182 PHE A O 1
ATOM 1412 N N . GLY A 1 183 ? -13.436 0.434 6.850 1.00 55.38 183 GLY A N 1
ATOM 1413 C CA . GLY A 1 183 ? -13.943 0.663 5.488 1.00 55.38 183 GLY A CA 1
ATOM 1414 C C . GLY A 1 183 ? -12.899 0.474 4.381 1.00 55.38 183 GLY A C 1
ATOM 1415 O O . GLY A 1 183 ? -13.059 1.014 3.292 1.00 55.38 183 GLY A O 1
ATOM 1416 N N . THR A 1 184 ? -11.790 -0.208 4.669 1.00 61.91 184 THR A N 1
ATOM 1417 C CA . THR A 1 184 ? -10.623 -0.279 3.788 1.00 61.91 184 THR A CA 1
ATOM 1418 C C . THR A 1 184 ? -10.058 -1.687 3.749 1.00 61.91 184 THR A C 1
ATOM 1420 O O . THR A 1 184 ? -9.755 -2.260 4.796 1.00 61.91 184 THR A O 1
ATOM 1423 N N . ALA A 1 185 ? -9.863 -2.211 2.542 1.00 69.56 185 ALA A N 1
ATOM 1424 C CA . ALA A 1 185 ? -9.183 -3.477 2.321 1.00 69.56 185 ALA A CA 1
ATOM 1425 C C . ALA A 1 185 ? -7.655 -3.287 2.289 1.00 69.56 185 ALA A C 1
ATOM 1427 O O . ALA A 1 185 ? -7.149 -2.315 1.719 1.00 69.56 185 ALA A O 1
ATOM 1428 N N . PHE A 1 186 ? -6.921 -4.227 2.881 1.00 73.56 186 PHE A N 1
ATOM 1429 C CA . PHE A 1 186 ? -5.462 -4.216 2.984 1.00 73.56 186 PHE A CA 1
ATOM 1430 C C . PHE A 1 186 ? -4.862 -5.345 2.145 1.00 73.56 186 PHE A C 1
ATOM 1432 O O . PHE A 1 186 ? -5.285 -6.486 2.304 1.00 73.56 186 PHE A O 1
ATOM 1439 N N . PRO A 1 187 ? -3.874 -5.092 1.273 1.00 77.50 187 PRO A N 1
ATOM 1440 C CA . PRO A 1 187 ? -3.191 -6.173 0.572 1.00 77.50 187 PRO A CA 1
ATOM 1441 C C . PRO A 1 187 ? -2.354 -6.990 1.567 1.00 77.50 187 PRO A C 1
ATOM 1443 O O . PRO A 1 187 ? -1.529 -6.427 2.286 1.00 77.50 187 PRO A O 1
ATOM 1446 N N . VAL A 1 188 ? -2.558 -8.307 1.599 1.00 77.94 188 VAL A N 1
ATOM 1447 C CA . VAL A 1 188 ? -1.848 -9.235 2.503 1.00 77.94 188 VAL A CA 1
ATOM 1448 C C . VAL A 1 188 ? -0.979 -10.247 1.767 1.00 77.94 188 VAL A C 1
ATOM 1450 O O . VAL A 1 188 ? -0.021 -10.758 2.338 1.00 77.94 188 VAL A O 1
ATOM 1453 N N . ALA A 1 189 ? -1.263 -10.500 0.491 1.00 75.06 189 ALA A N 1
ATOM 1454 C CA . ALA A 1 189 ? -0.414 -11.311 -0.369 1.00 75.06 189 ALA A CA 1
ATOM 1455 C C . ALA A 1 189 ? -0.504 -10.837 -1.822 1.00 75.06 189 ALA A C 1
ATOM 1457 O O . ALA A 1 189 ? -1.499 -10.237 -2.233 1.00 75.06 189 ALA A O 1
ATOM 1458 N N . SER A 1 190 ? 0.529 -11.134 -2.605 1.00 82.00 190 SER A N 1
ATOM 1459 C CA . SER A 1 190 ? 0.521 -10.975 -4.055 1.00 82.00 190 SER A CA 1
ATOM 1460 C C . SER A 1 190 ? 1.208 -12.167 -4.715 1.00 82.00 190 SER A C 1
ATOM 1462 O O . SER A 1 190 ? 2.228 -12.663 -4.234 1.00 82.00 190 SER A O 1
ATOM 1464 N N . LEU A 1 191 ? 0.633 -12.649 -5.814 1.00 72.81 191 LEU A N 1
ATOM 1465 C CA . LEU A 1 191 ? 1.206 -13.716 -6.622 1.00 72.81 191 LEU A CA 1
ATOM 1466 C C . LEU A 1 191 ? 1.952 -13.118 -7.812 1.00 72.81 191 LEU A C 1
ATOM 1468 O O . LEU A 1 191 ? 1.357 -12.602 -8.757 1.00 72.81 191 LEU A O 1
ATOM 1472 N N . THR A 1 192 ? 3.277 -13.226 -7.774 1.00 75.62 192 THR A N 1
ATOM 1473 C CA . THR A 1 192 ? 4.155 -12.817 -8.875 1.00 75.62 192 THR A CA 1
ATOM 1474 C C . THR A 1 192 ? 4.428 -14.019 -9.774 1.00 75.62 192 THR A C 1
ATOM 1476 O O . THR A 1 192 ? 5.463 -14.672 -9.668 1.00 75.62 192 THR A O 1
ATOM 1479 N N . VAL A 1 193 ? 3.465 -14.340 -10.637 1.00 74.69 193 VAL A N 1
ATOM 1480 C CA . VAL A 1 193 ? 3.553 -15.425 -11.628 1.00 74.69 193 VAL A CA 1
ATOM 1481 C C . VAL A 1 193 ? 3.228 -14.901 -13.026 1.00 74.69 193 VAL A C 1
ATOM 1483 O O . VAL A 1 193 ? 2.700 -13.795 -13.177 1.00 74.69 193 VAL A O 1
ATOM 1486 N N . GLU A 1 194 ? 3.545 -15.680 -14.063 1.00 74.19 194 GLU A N 1
ATOM 1487 C CA . GLU A 1 194 ? 3.139 -15.333 -15.425 1.00 74.19 194 GLU A CA 1
ATOM 1488 C C . GLU A 1 194 ? 1.618 -15.187 -15.517 1.00 74.19 194 GLU A C 1
ATOM 1490 O O . GLU A 1 194 ? 0.862 -16.070 -15.107 1.00 74.19 194 GLU A O 1
ATOM 1495 N N . GLN A 1 195 ? 1.174 -14.065 -16.085 1.00 77.25 195 GLN A N 1
ATOM 1496 C CA . GLN A 1 195 ? -0.246 -13.818 -16.299 1.00 77.25 195 GLN A CA 1
ATOM 1497 C C . GLN A 1 195 ? -0.813 -14.821 -17.314 1.00 77.25 195 GLN A C 1
ATOM 1499 O O . GLN A 1 195 ? -0.136 -15.146 -18.299 1.00 77.25 195 GLN A O 1
ATOM 1504 N N . PRO A 1 196 ? -2.041 -15.320 -17.100 1.00 82.44 196 PRO A N 1
ATOM 1505 C CA . PRO A 1 196 ? -2.623 -16.340 -17.953 1.00 82.44 196 PRO A CA 1
ATOM 1506 C C . PRO A 1 196 ? -2.849 -15.805 -19.373 1.00 82.44 196 PRO A C 1
ATOM 1508 O O . PRO A 1 196 ? -3.414 -14.733 -19.572 1.00 82.44 196 PRO A O 1
ATOM 1511 N N . LYS A 1 197 ? -2.387 -16.565 -20.372 1.00 86.12 197 LYS A N 1
ATOM 1512 C CA . LYS A 1 197 ? -2.513 -16.232 -21.809 1.00 86.12 197 LYS A CA 1
ATOM 1513 C C . LYS A 1 197 ? -3.396 -17.217 -22.576 1.00 86.12 197 LYS A C 1
ATOM 1515 O O . LYS A 1 197 ? -3.558 -17.096 -23.785 1.00 86.12 197 LYS A O 1
ATOM 1520 N N . SER A 1 198 ? -3.912 -18.233 -21.890 1.00 87.62 198 SER A N 1
ATOM 1521 C CA . SER A 1 198 ? -4.766 -19.269 -22.464 1.00 87.62 198 SER A CA 1
ATOM 1522 C C . SER A 1 198 ? -5.837 -19.697 -21.457 1.00 87.62 198 SER A C 1
ATOM 1524 O O . SER A 1 198 ? -5.585 -19.609 -20.253 1.00 87.62 198 SER A O 1
ATOM 1526 N N . PRO A 1 199 ? -6.982 -20.240 -21.909 1.00 87.81 199 PRO A N 1
ATOM 1527 C CA . PRO A 1 199 ? -8.050 -20.690 -21.011 1.00 87.81 199 PRO A CA 1
ATOM 1528 C C . PRO A 1 199 ? -7.592 -21.728 -19.974 1.00 87.81 199 PRO A C 1
ATOM 1530 O O . PRO A 1 199 ? -8.040 -21.727 -18.829 1.00 87.81 199 PRO A O 1
ATOM 1533 N N . LEU A 1 200 ? -6.654 -22.605 -20.351 1.00 87.62 200 LEU A N 1
ATOM 1534 C CA . LEU A 1 200 ? -6.091 -23.600 -19.438 1.00 87.62 200 LEU A CA 1
ATOM 1535 C C . LEU A 1 200 ? -5.249 -22.939 -18.334 1.00 87.62 200 LEU A C 1
ATOM 1537 O O . LEU A 1 200 ? -5.356 -23.314 -17.167 1.00 87.62 200 LEU A O 1
ATOM 1541 N N . MET A 1 201 ? -4.461 -21.918 -18.687 1.00 84.12 201 MET A N 1
ATOM 1542 C CA . MET A 1 201 ? -3.720 -21.121 -17.707 1.00 84.12 201 MET A CA 1
ATOM 1543 C C . MET A 1 201 ? -4.654 -20.294 -16.824 1.00 84.12 201 MET A C 1
ATOM 1545 O O . MET A 1 201 ? -4.386 -20.180 -15.637 1.00 84.12 201 MET A O 1
ATOM 1549 N N . GLU A 1 202 ? -5.748 -19.746 -17.359 1.00 85.06 202 GLU A N 1
ATOM 1550 C CA . GLU A 1 202 ? -6.739 -19.001 -16.567 1.00 85.06 202 GLU A CA 1
ATOM 1551 C C . GLU A 1 202 ? -7.378 -19.886 -15.498 1.00 85.06 202 GLU A C 1
ATOM 1553 O O . GLU A 1 202 ? -7.471 -19.485 -14.338 1.00 85.06 202 GLU A O 1
ATOM 1558 N N . SER A 1 203 ? -7.765 -21.113 -15.860 1.00 86.00 203 SER A N 1
ATOM 1559 C CA . SER A 1 203 ? -8.316 -22.073 -14.903 1.00 86.00 203 SER A CA 1
ATOM 1560 C C . SER A 1 203 ? -7.287 -22.467 -13.840 1.00 86.00 203 SER A C 1
ATOM 1562 O O . SER A 1 203 ? -7.598 -22.432 -12.648 1.00 86.00 203 SER A O 1
ATOM 1564 N N . ALA A 1 204 ? -6.049 -22.773 -14.241 1.00 85.75 204 ALA A N 1
ATOM 1565 C CA . ALA A 1 204 ? -4.977 -23.111 -13.305 1.00 85.75 204 ALA A CA 1
ATOM 1566 C C . ALA A 1 204 ? -4.642 -21.942 -12.362 1.00 85.75 204 ALA A C 1
ATOM 1568 O O . ALA A 1 204 ? -4.511 -22.135 -11.154 1.00 85.75 204 ALA A O 1
ATOM 1569 N N . TYR A 1 205 ? -4.568 -20.724 -12.897 1.00 86.06 205 TYR A N 1
ATOM 1570 C CA . TYR A 1 205 ? -4.321 -19.504 -12.135 1.00 86.06 205 TYR A CA 1
ATOM 1571 C C . TYR A 1 205 ? -5.474 -19.193 -11.174 1.00 86.06 205 TYR A C 1
ATOM 1573 O O . TYR A 1 205 ? -5.239 -18.871 -10.013 1.00 86.06 205 TYR A O 1
ATOM 1581 N N . SER A 1 206 ? -6.727 -19.364 -11.607 1.00 86.19 206 SER A N 1
ATOM 1582 C CA . SER A 1 206 ? -7.892 -19.212 -10.731 1.00 86.19 206 SER A CA 1
ATOM 1583 C C . SER A 1 206 ? -7.865 -20.209 -9.573 1.00 86.19 206 SER A C 1
ATOM 1585 O O . SER A 1 206 ? -8.166 -19.828 -8.446 1.00 86.19 206 SER A O 1
ATOM 1587 N N . ASN A 1 207 ? -7.495 -21.466 -9.831 1.00 89.12 207 ASN A N 1
ATOM 1588 C CA . ASN A 1 207 ? -7.375 -22.480 -8.783 1.00 89.12 207 ASN A CA 1
ATOM 1589 C C . ASN A 1 207 ? -6.249 -22.142 -7.801 1.00 89.12 207 ASN A C 1
ATOM 1591 O O . ASN A 1 207 ? -6.428 -22.298 -6.598 1.00 89.12 207 ASN A O 1
ATOM 1595 N N . LEU A 1 208 ? -5.115 -21.645 -8.302 1.00 87.00 208 LEU A N 1
ATOM 1596 C CA . LEU A 1 208 ? -4.007 -21.188 -7.468 1.00 87.00 208 LEU A CA 1
ATOM 1597 C C . LEU A 1 208 ? -4.441 -20.044 -6.541 1.00 87.00 208 LEU A C 1
ATOM 1599 O O . LEU A 1 208 ? -4.244 -20.141 -5.333 1.00 87.00 208 LEU A O 1
ATOM 1603 N N . MET A 1 209 ? -5.062 -18.994 -7.087 1.00 87.81 209 MET A N 1
ATOM 1604 C CA . MET A 1 209 ? -5.556 -17.857 -6.300 1.00 87.81 209 MET A CA 1
ATOM 1605 C C . MET A 1 209 ? -6.561 -18.309 -5.228 1.00 87.81 209 MET A C 1
ATOM 1607 O O . MET A 1 209 ? -6.454 -17.892 -4.076 1.00 87.81 209 MET A O 1
ATOM 1611 N N . ASP A 1 210 ? -7.506 -19.187 -5.587 1.00 90.06 210 ASP A N 1
ATOM 1612 C CA . ASP A 1 210 ? -8.500 -19.718 -4.649 1.00 90.06 210 ASP A CA 1
ATOM 1613 C C . ASP A 1 210 ? -7.839 -20.566 -3.543 1.00 90.06 210 ASP A C 1
ATOM 1615 O O . ASP A 1 210 ? -8.242 -20.463 -2.386 1.00 90.06 210 ASP A O 1
ATOM 1619 N N . SER A 1 211 ? -6.814 -21.368 -3.852 1.00 89.19 211 SER A N 1
ATOM 1620 C CA . SER A 1 211 ? -6.064 -22.129 -2.840 1.00 89.19 211 SER A CA 1
ATOM 1621 C C . SER A 1 211 ? -5.315 -21.220 -1.867 1.00 89.19 211 SER A C 1
ATOM 1623 O O . SER A 1 211 ? -5.430 -21.405 -0.660 1.00 89.19 211 SER A O 1
ATOM 1625 N N . VAL A 1 212 ? -4.616 -20.196 -2.366 1.00 87.69 212 VAL A N 1
ATOM 1626 C CA . VAL A 1 212 ? -3.912 -19.244 -1.489 1.00 87.69 212 VAL A CA 1
ATOM 1627 C C . VAL A 1 212 ? -4.904 -18.485 -0.605 1.00 87.69 212 VAL A C 1
ATOM 1629 O O . VAL A 1 212 ? -4.642 -18.284 0.580 1.00 87.69 212 VAL A O 1
ATOM 1632 N N . GLN A 1 213 ? -6.070 -18.106 -1.140 1.00 90.56 213 GLN A N 1
ATOM 1633 C CA . GLN A 1 213 ? -7.128 -17.503 -0.332 1.00 90.56 213 GLN A CA 1
ATOM 1634 C C . GLN A 1 213 ? -7.605 -18.453 0.779 1.00 90.56 213 GLN A C 1
ATOM 1636 O O . GLN A 1 213 ? -7.741 -18.009 1.915 1.00 90.56 213 GLN A O 1
ATOM 1641 N N . LYS A 1 214 ? -7.826 -19.742 0.489 1.00 92.06 214 LYS A N 1
ATOM 1642 C CA . LYS A 1 214 ? -8.243 -20.730 1.503 1.00 92.06 214 LYS A CA 1
ATOM 1643 C C . LYS A 1 214 ? -7.227 -20.874 2.633 1.00 92.06 214 LYS A C 1
ATOM 1645 O O . LYS A 1 214 ? -7.624 -20.909 3.795 1.00 92.06 214 LYS A O 1
ATOM 1650 N N . ASP A 1 215 ? -5.942 -20.937 2.300 1.00 90.94 215 ASP A N 1
ATOM 1651 C CA . ASP A 1 215 ? -4.878 -21.075 3.298 1.00 90.94 215 ASP A CA 1
ATOM 1652 C C . ASP A 1 215 ? -4.789 -19.831 4.191 1.00 90.94 215 ASP A C 1
ATOM 1654 O O . ASP A 1 215 ? -4.661 -19.938 5.413 1.00 90.94 215 ASP A O 1
ATOM 1658 N N . LEU A 1 216 ? -4.935 -18.641 3.599 1.00 88.62 216 LEU A N 1
ATOM 1659 C CA . LEU A 1 216 ? -5.005 -17.391 4.352 1.00 88.62 216 LEU A CA 1
ATOM 1660 C C . LEU A 1 216 ? -6.246 -17.338 5.251 1.00 88.62 216 LEU A C 1
ATOM 1662 O O . LEU A 1 216 ? -6.135 -16.942 6.407 1.00 88.62 216 LEU A O 1
ATOM 1666 N N . GLU A 1 217 ? -7.414 -17.762 4.768 1.00 90.81 217 GLU A N 1
ATOM 1667 C CA . GLU A 1 217 ? -8.628 -17.832 5.590 1.00 90.81 217 GLU A CA 1
ATOM 1668 C C . GLU A 1 217 ? -8.437 -18.766 6.792 1.00 90.81 217 GLU A C 1
ATOM 1670 O O . GLU A 1 217 ? -8.827 -18.412 7.903 1.00 90.81 217 GLU A O 1
ATOM 1675 N N . GLY A 1 218 ? -7.773 -19.912 6.600 1.00 89.25 218 GLY A N 1
ATOM 1676 C CA . GLY A 1 218 ? -7.418 -20.824 7.689 1.00 89.25 218 GLY A CA 1
ATOM 1677 C C . GLY A 1 218 ? -6.493 -20.184 8.730 1.00 89.25 218 GLY A C 1
ATOM 1678 O O . GLY A 1 218 ? -6.728 -20.324 9.930 1.00 89.25 218 GLY A O 1
ATOM 1679 N N . TYR A 1 219 ? -5.482 -19.430 8.288 1.00 88.25 219 TYR A N 1
ATOM 1680 C CA . TYR A 1 219 ? -4.605 -18.678 9.189 1.00 88.25 219 TYR A CA 1
ATOM 1681 C C . TYR A 1 219 ? -5.379 -17.626 9.995 1.00 88.25 219 TYR A C 1
ATOM 1683 O O . TYR A 1 219 ? -5.266 -17.580 11.219 1.00 88.25 219 TYR A O 1
ATOM 1691 N N . TYR A 1 220 ? -6.208 -16.812 9.338 1.00 87.00 220 TYR A N 1
ATOM 1692 C CA . TYR A 1 220 ? -6.974 -15.771 10.028 1.00 87.00 220 TYR A CA 1
ATOM 1693 C C . TYR A 1 220 ? -8.064 -16.336 10.946 1.00 87.00 220 TYR A C 1
ATOM 1695 O O . TYR A 1 220 ? -8.393 -15.698 11.942 1.00 87.00 220 TYR A O 1
ATOM 1703 N N . ALA A 1 221 ? -8.570 -17.544 10.687 1.00 87.44 221 ALA A N 1
ATOM 1704 C CA . ALA A 1 221 ? -9.485 -18.216 11.606 1.00 87.44 221 ALA A CA 1
ATOM 1705 C C . ALA A 1 221 ? -8.785 -18.585 12.923 1.00 87.44 221 ALA A C 1
ATOM 1707 O O . ALA A 1 221 ? -9.366 -18.417 13.994 1.00 87.44 221 ALA A O 1
ATOM 1708 N N . ALA A 1 222 ? -7.522 -19.020 12.861 1.00 85.50 222 ALA A N 1
ATOM 1709 C CA . ALA A 1 222 ? -6.712 -19.244 14.057 1.00 85.50 222 ALA A CA 1
ATOM 1710 C C . ALA A 1 222 ? -6.428 -17.929 14.808 1.00 85.50 222 ALA A C 1
ATOM 1712 O O . ALA A 1 222 ? -6.537 -17.889 16.031 1.00 85.50 222 ALA A O 1
ATOM 1713 N N . VAL A 1 223 ? -6.144 -16.839 14.082 1.00 83.06 223 VAL A N 1
ATOM 1714 C CA . VAL A 1 223 ? -5.945 -15.499 14.670 1.00 83.06 223 VAL A CA 1
ATOM 1715 C C . VAL A 1 223 ? -7.196 -15.006 15.405 1.00 83.06 223 VAL A C 1
ATOM 1717 O O . VAL A 1 223 ? -7.083 -14.470 16.509 1.00 83.06 223 VAL A O 1
ATOM 1720 N N . GLU A 1 224 ? -8.392 -15.185 14.832 1.00 81.62 224 GLU A N 1
ATOM 1721 C CA . GLU A 1 224 ? -9.642 -14.839 15.524 1.00 81.62 224 GLU A CA 1
ATOM 1722 C C . GLU A 1 224 ? -9.811 -15.670 16.795 1.00 81.62 224 GLU A C 1
ATOM 1724 O O . GLU A 1 224 ? -10.085 -15.104 17.849 1.00 81.62 224 GLU A O 1
ATOM 1729 N N . GLN A 1 225 ? -9.582 -16.984 16.730 1.00 80.44 225 GLN A N 1
ATOM 1730 C CA . GLN A 1 225 ? -9.700 -17.863 17.897 1.00 80.44 225 GLN A CA 1
ATOM 1731 C C . GLN A 1 225 ? -8.752 -17.472 19.036 1.00 80.44 225 GLN A C 1
ATOM 1733 O O . GLN A 1 225 ? -9.187 -17.466 20.184 1.00 80.44 225 GLN A O 1
ATOM 1738 N N . GLU A 1 226 ? -7.502 -17.100 18.745 1.00 73.50 226 GLU A N 1
ATOM 1739 C CA . GLU A 1 226 ? -6.563 -16.600 19.763 1.00 73.50 226 GLU A CA 1
ATOM 1740 C C . GLU A 1 226 ? -6.976 -15.241 20.343 1.00 73.50 226 GLU A C 1
ATOM 1742 O O . GLU A 1 226 ? -6.724 -14.973 21.512 1.00 73.50 226 GLU A O 1
ATOM 1747 N N . SER A 1 227 ? -7.637 -14.389 19.557 1.00 57.16 227 SER A N 1
ATOM 1748 C CA . SER A 1 227 ? -8.073 -13.056 19.999 1.00 57.16 227 SER A CA 1
ATOM 1749 C C . SER A 1 227 ? -9.300 -13.088 20.926 1.00 57.16 227 SER A C 1
ATOM 1751 O O . SER A 1 227 ? -9.619 -12.078 21.554 1.00 57.16 227 SER A O 1
ATOM 1753 N N . TYR A 1 228 ? -9.996 -14.230 21.001 1.00 51.31 228 TYR A N 1
ATOM 1754 C CA . TYR A 1 228 ? -11.131 -14.479 21.900 1.00 51.31 228 TYR A CA 1
ATOM 1755 C C . TYR A 1 228 ? -10.739 -15.177 23.221 1.00 51.31 228 TYR A C 1
ATOM 1757 O O . TYR A 1 228 ? -11.627 -15.467 24.029 1.00 51.31 228 TYR A O 1
ATOM 1765 N N . VAL A 1 229 ? -9.443 -15.431 23.450 1.00 39.81 229 VAL A N 1
ATOM 1766 C CA . VAL A 1 229 ? -8.875 -15.979 24.702 1.00 39.81 229 VAL A CA 1
ATOM 1767 C C . VAL A 1 229 ? -8.275 -14.859 25.548 1.00 39.81 229 VAL A C 1
ATOM 1769 O O . VAL A 1 229 ? -8.485 -14.894 26.783 1.00 39.81 229 VAL A O 1
#